Protein AF-A0A2T0XEF0-F1 (afdb_monomer_lite)

Foldseek 3Di:
DDQDDAQDQQDPPDDPVRNVVRPVSRVVCVVSNVVVVVVVVVVVVVVVVVVVVVVVVVVVVVVVVVVVVVVVVVVVVVVVVVVVVVVVVVVVVVVVVVVVVVVVVVVVVVVVVVVVVVVVVVVVVVVVVVVVVVVVVVVVVVVVVVVVVVQVVQEPEALCVFWAKDAPQHWYDDPNWIWGFQGTDGISNVADPPVHPRIDTPVLVVPDDPVCPSDPVDCPPPDDDFDADPVGDRDDDPDDDFDEAEDCAAADEEDEDALCVHQHYEHPDAHDEAYEYEYANDPVGGNLRVDDAFDKGKHKYKGAHAVVGYYNDFYHGRNHTDDAAEDVDDDPGGDHDWIKMKMWIWGHHDRVDIYIHIYIDTDD

Structure (mmCIF, N/CA/C/O backbone):
data_AF-A0A2T0XEF0-F1
#
_entry.id   AF-A0A2T0XEF0-F1
#
loop_
_atom_site.group_PDB
_atom_site.id
_atom_site.type_symbol
_atom_site.label_atom_id
_atom_site.label_alt_id
_atom_site.label_comp_id
_atom_site.label_asym_id
_atom_site.label_entity_id
_atom_site.label_seq_id
_atom_site.pdbx_PDB_ins_code
_atom_site.Cartn_x
_atom_site.Cartn_y
_atom_site.Cartn_z
_atom_site.occupancy
_atom_site.B_iso_or_equiv
_atom_site.auth_seq_id
_atom_site.auth_comp_id
_atom_site.auth_asym_id
_atom_site.auth_atom_id
_atom_site.pdbx_PDB_model_num
ATOM 1 N N . MET A 1 1 ? -52.164 -2.408 110.798 1.00 71.69 1 MET A N 1
ATOM 2 C CA . MET A 1 1 ? -52.643 -1.739 112.027 1.00 71.69 1 MET A CA 1
ATOM 3 C C . MET A 1 1 ? -53.748 -2.586 112.625 1.00 71.69 1 MET A C 1
ATOM 5 O O . MET A 1 1 ? -54.517 -3.152 111.859 1.00 71.69 1 MET A O 1
ATOM 9 N N . ALA A 1 2 ? -53.794 -2.721 113.947 1.00 79.31 2 ALA A N 1
ATOM 10 C CA . ALA A 1 2 ? -54.908 -3.358 114.643 1.00 79.31 2 ALA A CA 1
ATOM 11 C C . ALA A 1 2 ? -55.714 -2.253 115.326 1.00 79.31 2 ALA A C 1
ATOM 13 O O . ALA A 1 2 ? -55.110 -1.393 115.959 1.00 79.31 2 ALA A O 1
ATOM 14 N N . ILE A 1 3 ? -57.037 -2.261 115.161 1.00 87.19 3 ILE A N 1
ATOM 15 C CA . ILE A 1 3 ? -57.918 -1.339 115.880 1.00 87.19 3 ILE A CA 1
ATOM 16 C C . ILE A 1 3 ? -58.044 -1.844 117.318 1.00 87.19 3 ILE A C 1
ATOM 18 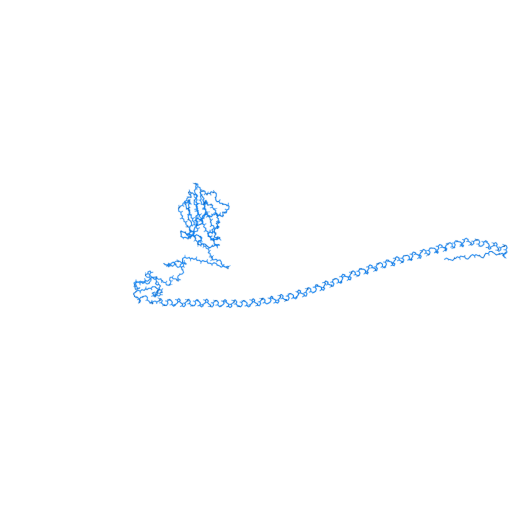O O . ILE A 1 3 ? -58.383 -3.010 117.552 1.00 87.19 3 ILE A O 1
ATOM 22 N N . THR A 1 4 ? -57.767 -0.974 118.277 1.00 90.12 4 THR A N 1
ATOM 23 C CA . THR A 1 4 ? -57.933 -1.222 119.701 1.00 90.12 4 THR A CA 1
ATOM 24 C C . THR A 1 4 ? -59.418 -1.414 119.994 1.00 90.12 4 THR A C 1
ATOM 26 O O . THR A 1 4 ? -60.264 -0.578 119.673 1.00 90.12 4 THR A O 1
ATOM 29 N N . LYS A 1 5 ? -59.769 -2.555 120.595 1.00 87.06 5 LYS A N 1
ATOM 30 C CA . LYS A 1 5 ? -61.165 -2.869 120.914 1.00 87.06 5 LYS A CA 1
ATOM 31 C C . LYS A 1 5 ? -61.698 -1.864 121.938 1.00 87.06 5 LYS A C 1
ATOM 33 O O . LYS A 1 5 ? -61.096 -1.690 122.995 1.00 87.06 5 LYS A O 1
ATOM 38 N N . LEU A 1 6 ? -62.855 -1.271 121.649 1.00 87.75 6 LEU A N 1
ATOM 39 C CA . LEU A 1 6 ? -63.550 -0.409 122.603 1.00 87.75 6 LEU A CA 1
ATOM 40 C C . LEU A 1 6 ? -63.833 -1.168 123.917 1.00 87.75 6 LEU A C 1
ATOM 42 O O . LEU A 1 6 ? -64.191 -2.354 123.879 1.00 87.75 6 LEU A O 1
ATOM 46 N N . PRO A 1 7 ? -63.690 -0.510 125.082 1.00 87.69 7 PRO A N 1
ATOM 47 C CA . PRO A 1 7 ? -64.052 -1.102 126.361 1.00 87.69 7 PRO A CA 1
ATOM 48 C C . PRO A 1 7 ? -65.566 -1.386 126.417 1.00 87.69 7 PRO A C 1
ATOM 50 O O . PRO A 1 7 ? -66.332 -0.827 125.628 1.00 87.69 7 PRO A O 1
ATOM 53 N N . PRO A 1 8 ? -66.024 -2.273 127.320 1.00 84.94 8 PRO A N 1
ATOM 54 C CA . PRO A 1 8 ? -67.429 -2.653 127.401 1.00 84.94 8 PRO A CA 1
ATOM 55 C C . PRO A 1 8 ? -68.318 -1.430 127.616 1.00 84.94 8 PRO A C 1
ATOM 57 O O . PRO A 1 8 ? -68.078 -0.641 128.531 1.00 84.94 8 PRO A O 1
ATOM 60 N N . ALA A 1 9 ? -69.354 -1.296 126.791 1.00 85.69 9 ALA A N 1
ATOM 61 C CA . ALA A 1 9 ? -70.332 -0.236 126.964 1.00 85.69 9 ALA A CA 1
ATOM 62 C C . ALA A 1 9 ? -71.037 -0.368 128.333 1.00 85.69 9 ALA A C 1
ATOM 64 O O . ALA A 1 9 ? -71.241 -1.491 128.813 1.00 85.69 9 ALA A O 1
ATOM 65 N N . PRO A 1 10 ? -71.413 0.753 128.970 1.00 84.38 10 PRO A N 1
ATOM 66 C CA . PRO A 1 10 ? -72.255 0.737 130.160 1.00 84.38 10 PRO A CA 1
ATOM 67 C C . PRO A 1 10 ? -73.603 0.071 129.849 1.00 84.38 10 PRO A C 1
ATOM 69 O O . PRO A 1 10 ? -74.185 0.268 128.782 1.00 84.38 10 PRO A O 1
ATOM 72 N N . THR A 1 11 ? -74.099 -0.731 130.783 1.00 84.62 11 THR A N 1
ATOM 73 C CA . THR A 1 11 ? -75.338 -1.501 130.651 1.00 84.62 11 THR A CA 1
ATOM 74 C C . THR A 1 11 ? -76.386 -1.023 131.658 1.00 84.62 11 THR A C 1
ATOM 76 O O . THR A 1 11 ? -76.025 -0.506 132.715 1.00 84.62 11 THR A O 1
ATOM 79 N N . PRO A 1 12 ? -77.690 -1.215 131.387 1.00 80.81 12 PRO A N 1
ATOM 80 C CA . PRO A 1 12 ? -78.757 -0.760 132.286 1.00 80.81 12 PRO A CA 1
ATOM 81 C C . PRO A 1 12 ? -78.746 -1.411 133.679 1.00 80.81 12 PRO A C 1
ATOM 83 O O . PRO A 1 12 ? -79.427 -0.932 134.579 1.00 80.81 12 PRO A O 1
ATOM 86 N N . THR A 1 13 ? -78.017 -2.518 133.843 1.00 83.31 13 THR A N 1
ATOM 87 C CA . THR A 1 13 ? -77.880 -3.276 135.095 1.00 83.31 13 THR A CA 1
ATOM 88 C C . THR A 1 13 ? -76.647 -2.893 135.913 1.00 83.31 13 THR A C 1
ATOM 90 O O . THR A 1 13 ? -76.463 -3.436 136.999 1.00 83.31 13 THR A O 1
ATOM 93 N N . ASP A 1 14 ? -75.791 -2.004 135.403 1.00 84.00 14 ASP A N 1
ATOM 94 C CA . ASP A 1 14 ? -74.610 -1.533 136.126 1.00 84.00 14 ASP A CA 1
ATOM 95 C C . ASP A 1 14 ? -75.019 -0.623 137.291 1.00 84.00 14 ASP A C 1
ATOM 97 O O . ASP A 1 14 ? -75.920 0.212 137.168 1.00 84.00 14 ASP A O 1
ATOM 101 N N . THR A 1 15 ? -74.337 -0.741 138.429 1.00 85.19 15 THR A N 1
ATOM 102 C CA . THR A 1 15 ? -74.497 0.235 139.513 1.00 85.19 15 THR A CA 1
ATOM 103 C C . THR A 1 15 ? -74.088 1.628 139.027 1.00 85.19 15 THR A C 1
ATOM 105 O O . THR A 1 15 ? -73.281 1.765 138.109 1.00 85.19 15 THR A O 1
ATOM 108 N N . THR A 1 16 ? -74.583 2.698 139.654 1.00 80.81 16 THR A N 1
ATOM 109 C CA . THR A 1 16 ? -74.259 4.082 139.248 1.00 80.81 16 THR A CA 1
ATOM 110 C C . THR A 1 16 ? -72.747 4.334 139.131 1.00 80.81 16 THR A C 1
ATOM 112 O O . THR A 1 16 ? -72.301 5.061 138.244 1.00 80.81 16 THR A O 1
ATOM 115 N N . ALA A 1 17 ? -71.941 3.707 139.995 1.00 83.94 17 ALA A N 1
ATOM 116 C CA . ALA A 1 17 ? -70.484 3.794 139.942 1.00 83.94 17 ALA A CA 1
ATOM 117 C C . ALA A 1 17 ? -69.890 3.056 138.725 1.00 83.94 17 ALA A C 1
ATOM 119 O O . ALA A 1 17 ? -69.032 3.607 138.036 1.00 83.94 17 ALA A O 1
ATOM 120 N N . GLU A 1 18 ? -70.365 1.846 138.426 1.00 83.75 18 GLU A N 1
ATOM 121 C CA . GLU A 1 18 ? -69.925 1.040 137.277 1.00 83.75 18 GLU A CA 1
ATOM 122 C C . GLU A 1 18 ? -70.366 1.646 135.943 1.00 83.75 18 GLU A C 1
ATOM 124 O O . GLU A 1 18 ? -69.583 1.677 134.994 1.00 83.75 18 GLU A O 1
ATOM 129 N N . PHE A 1 19 ? -71.587 2.183 135.882 1.00 86.62 19 PHE A N 1
ATOM 130 C CA . PHE A 1 19 ? -72.107 2.888 134.717 1.00 86.62 19 PHE A CA 1
ATOM 131 C C . PHE A 1 19 ? -71.237 4.103 134.392 1.00 86.62 19 PHE A C 1
ATOM 133 O O . PHE A 1 19 ? -70.808 4.265 133.250 1.00 86.62 19 PHE A O 1
ATOM 140 N N . ASN A 1 20 ? -70.924 4.932 135.394 1.00 85.25 20 ASN A N 1
ATOM 141 C CA . ASN A 1 20 ? -70.059 6.095 135.211 1.00 85.25 20 ASN A CA 1
ATOM 142 C C . ASN A 1 20 ? -68.644 5.671 134.797 1.00 85.25 20 ASN A C 1
ATOM 144 O O . ASN A 1 20 ? -68.108 6.215 133.836 1.00 85.25 20 ASN A O 1
ATOM 148 N N . ALA A 1 21 ? -68.064 4.658 135.448 1.00 85.38 21 ALA A N 1
ATOM 149 C CA . ALA A 1 21 ? -66.735 4.152 135.108 1.00 85.38 21 ALA A CA 1
ATOM 150 C C . ALA A 1 21 ? -66.654 3.624 133.663 1.00 85.38 21 ALA A C 1
ATOM 152 O O . ALA A 1 21 ? -65.736 3.988 132.929 1.00 85.38 21 ALA A O 1
ATOM 153 N N . LYS A 1 22 ? -67.633 2.823 133.221 1.00 87.31 22 LYS A N 1
ATOM 154 C CA . LYS A 1 22 ? -67.712 2.313 131.842 1.00 87.31 22 LYS A CA 1
ATOM 155 C C . LYS A 1 22 ? -68.014 3.415 130.830 1.00 87.31 22 LYS A C 1
ATOM 157 O O . LYS A 1 22 ? -67.423 3.411 129.757 1.00 87.31 22 LYS A O 1
ATOM 162 N N . SER A 1 23 ? -68.875 4.376 131.169 1.00 83.81 23 SER A N 1
ATOM 163 C CA . SER A 1 23 ? -69.184 5.526 130.306 1.00 83.81 23 SER A CA 1
ATOM 164 C C . SER A 1 23 ? -67.951 6.394 130.069 1.00 83.81 23 SER A C 1
ATOM 166 O O . SER A 1 23 ? -67.627 6.691 128.922 1.00 83.81 23 SER A O 1
ATOM 168 N N . PHE A 1 24 ? -67.219 6.751 131.130 1.00 87.38 24 PHE A N 1
ATOM 169 C CA . PHE A 1 24 ? -65.984 7.526 131.004 1.00 87.38 24 PHE A CA 1
ATOM 170 C C . PHE A 1 24 ? -64.899 6.746 130.258 1.00 87.38 24 PHE A C 1
ATOM 172 O O . PHE A 1 24 ? -64.245 7.320 129.395 1.00 87.38 24 PHE A O 1
ATOM 179 N N . ALA A 1 25 ? -64.745 5.442 130.518 1.00 86.25 25 ALA A N 1
ATOM 180 C CA . ALA A 1 25 ? -63.795 4.599 129.792 1.00 86.25 25 ALA A CA 1
ATOM 181 C C . ALA A 1 25 ? -64.145 4.467 128.298 1.00 86.25 25 ALA A C 1
ATOM 183 O O . ALA A 1 25 ? -63.257 4.534 127.452 1.00 86.25 25 ALA A O 1
ATOM 184 N N . PHE A 1 26 ? -65.428 4.311 127.961 1.00 88.62 26 PHE A N 1
ATOM 185 C CA . PHE A 1 26 ? -65.905 4.214 126.581 1.00 88.62 26 PHE A CA 1
ATOM 186 C C . PHE A 1 26 ? -65.719 5.523 125.816 1.00 88.62 26 PHE A C 1
ATOM 188 O O . PHE A 1 26 ? -65.160 5.512 124.724 1.00 88.62 26 PHE A O 1
ATOM 195 N N . VAL A 1 27 ? -66.120 6.655 126.404 1.00 87.25 27 VAL A N 1
ATOM 196 C CA . VAL A 1 27 ? -65.935 7.979 125.790 1.00 87.25 27 VAL A CA 1
ATOM 197 C C . VAL A 1 27 ? -64.447 8.309 125.641 1.00 87.25 27 VAL A C 1
ATOM 199 O O . VAL A 1 27 ? -64.044 8.790 124.587 1.00 87.25 27 VAL A O 1
ATOM 202 N N . ALA A 1 28 ? -63.617 7.987 126.639 1.00 86.56 28 ALA A N 1
ATOM 203 C CA . ALA A 1 28 ? -62.169 8.188 126.564 1.00 86.56 28 ALA A CA 1
ATOM 204 C C . ALA A 1 28 ? -61.494 7.323 125.481 1.00 86.56 28 ALA A C 1
ATOM 206 O O . ALA A 1 28 ? -60.512 7.753 124.885 1.00 86.56 28 ALA A O 1
ATOM 207 N N . ALA A 1 29 ? -62.016 6.124 125.204 1.00 89.12 29 ALA A N 1
ATOM 208 C CA . ALA A 1 29 ? -61.496 5.233 124.164 1.00 89.12 29 ALA A CA 1
ATOM 209 C C . ALA A 1 29 ? -62.027 5.546 122.751 1.00 89.12 29 ALA A C 1
ATOM 211 O O . ALA A 1 29 ? -61.433 5.104 121.766 1.00 89.12 29 ALA A O 1
ATOM 212 N N . LEU A 1 30 ? -63.134 6.291 122.636 1.00 89.62 30 LEU A N 1
ATOM 213 C CA . LEU A 1 30 ? -63.781 6.598 121.357 1.00 89.62 30 LEU A CA 1
ATOM 214 C C . LEU A 1 30 ? -62.900 7.470 120.452 1.00 89.62 30 LEU A C 1
ATOM 216 O O . LEU A 1 30 ? -62.833 7.216 119.253 1.00 89.62 30 LEU A O 1
ATOM 220 N N . ASP A 1 31 ? -62.206 8.456 121.026 1.00 88.69 31 ASP A N 1
ATOM 221 C CA . ASP A 1 31 ? -61.285 9.335 120.291 1.00 88.69 31 ASP A CA 1
ATOM 222 C C . ASP A 1 31 ? -60.158 8.528 119.620 1.00 88.69 31 ASP A C 1
ATOM 224 O O . ASP A 1 31 ? -59.957 8.605 118.407 1.00 88.69 31 ASP A O 1
ATOM 228 N N . GLY A 1 32 ? -59.515 7.637 120.386 1.00 89.12 32 GLY A N 1
ATOM 229 C CA . GLY A 1 32 ? -58.491 6.722 119.873 1.00 89.12 32 GLY A CA 1
ATOM 230 C C . GLY A 1 32 ? -59.019 5.770 118.796 1.00 89.12 32 GLY A C 1
ATOM 231 O O . GLY A 1 32 ? -58.377 5.602 117.761 1.00 89.12 32 GLY A O 1
ATOM 232 N N . PHE A 1 33 ? -60.217 5.205 118.986 1.00 91.62 33 PHE A N 1
ATOM 233 C CA . PHE A 1 33 ? -60.853 4.331 117.994 1.00 91.62 33 PHE A CA 1
ATOM 234 C C . PHE A 1 33 ? -61.105 5.045 116.658 1.00 91.62 33 PHE A C 1
ATOM 236 O O . PHE A 1 33 ? -60.819 4.484 115.602 1.00 91.62 33 PHE A O 1
ATOM 243 N N . VAL A 1 34 ? -61.622 6.279 116.680 1.00 91.50 34 VAL A N 1
ATOM 244 C CA . VAL A 1 34 ? -61.893 7.059 115.459 1.00 91.50 34 VAL A CA 1
ATOM 245 C C . VAL A 1 34 ? -60.593 7.393 114.723 1.00 91.50 34 VAL A C 1
ATOM 247 O O . VAL A 1 34 ? -60.531 7.258 113.501 1.00 91.50 34 VAL A O 1
ATOM 250 N N . ILE A 1 35 ? -59.535 7.769 115.447 1.00 92.06 35 ILE A N 1
ATOM 251 C CA . ILE A 1 35 ? -58.208 8.025 114.864 1.00 92.06 35 ILE A CA 1
ATOM 252 C C . ILE A 1 35 ? -57.660 6.764 114.185 1.00 92.06 35 ILE A C 1
ATOM 254 O O . ILE A 1 35 ? -57.218 6.821 113.036 1.00 92.06 35 ILE A O 1
ATOM 258 N N . GLU A 1 36 ? -57.708 5.621 114.869 1.00 93.81 36 GLU A N 1
ATOM 259 C CA . GLU A 1 36 ? -57.236 4.343 114.331 1.00 93.81 36 GLU A CA 1
ATOM 260 C C . GLU A 1 36 ? -58.060 3.878 113.119 1.00 93.81 36 GLU A C 1
ATOM 262 O O . GLU A 1 36 ? -57.484 3.375 112.152 1.00 93.81 36 GLU A O 1
ATOM 267 N N . ALA A 1 37 ? -59.384 4.071 113.135 1.00 90.56 37 ALA A N 1
ATOM 268 C CA . ALA A 1 37 ? -60.271 3.740 112.020 1.00 90.56 37 ALA A CA 1
ATOM 269 C C . ALA A 1 37 ? -59.977 4.598 110.777 1.00 90.56 37 ALA A C 1
ATOM 271 O O . ALA A 1 37 ? -59.799 4.048 109.690 1.00 90.56 37 ALA A O 1
ATOM 272 N N . ASN A 1 38 ? -59.827 5.916 110.943 1.00 92.19 38 ASN A N 1
ATOM 273 C CA . ASN A 1 38 ? -59.456 6.830 109.855 1.00 92.19 38 ASN A CA 1
ATOM 274 C C . ASN A 1 38 ? -58.062 6.510 109.293 1.00 92.19 38 ASN A C 1
ATOM 276 O O . ASN A 1 38 ? -57.834 6.569 108.086 1.00 92.19 38 ASN A O 1
ATOM 280 N N . ALA A 1 39 ? -57.114 6.137 110.159 1.00 92.88 39 ALA A N 1
ATOM 281 C CA . ALA A 1 39 ? -55.783 5.723 109.729 1.00 92.88 39 ALA A CA 1
ATOM 282 C C . ALA A 1 39 ? -55.811 4.402 108.940 1.00 92.88 39 ALA A C 1
ATOM 284 O O . ALA A 1 39 ? -55.061 4.249 107.974 1.00 92.88 39 ALA A O 1
ATOM 285 N N . LEU A 1 40 ? -56.683 3.457 109.313 1.00 92.56 40 LEU A N 1
ATOM 286 C CA . LEU A 1 40 ? -56.883 2.219 108.560 1.00 92.56 40 LEU A CA 1
ATOM 287 C C . LEU A 1 40 ? -57.517 2.481 107.187 1.00 92.56 40 LEU A C 1
ATOM 289 O O . LEU A 1 40 ? -57.075 1.885 106.207 1.00 92.56 40 LEU A O 1
ATOM 293 N N . GLU A 1 41 ? -58.506 3.373 107.103 1.00 94.38 41 GLU A N 1
ATOM 294 C CA . GLU A 1 41 ? -59.104 3.807 105.833 1.00 94.38 41 GLU A CA 1
ATOM 295 C C . GLU A 1 41 ? -58.054 4.440 104.914 1.00 94.38 41 GLU A C 1
ATOM 297 O O . GLU A 1 41 ? -57.890 4.003 103.774 1.00 94.38 41 GLU A O 1
ATOM 302 N N . ALA A 1 42 ? -57.264 5.385 105.432 1.00 93.56 42 ALA A N 1
ATOM 303 C CA . ALA A 1 42 ? -56.180 6.016 104.682 1.00 93.56 42 ALA A CA 1
ATOM 304 C C . ALA A 1 42 ? -55.135 4.994 104.196 1.00 93.56 42 ALA A C 1
ATOM 306 O O . ALA A 1 42 ? -54.644 5.084 103.068 1.00 93.56 42 ALA A O 1
ATOM 307 N N . LEU A 1 43 ? -54.808 3.989 105.020 1.00 94.25 43 LEU A N 1
ATOM 308 C CA . LEU A 1 43 ? -53.915 2.897 104.630 1.00 94.25 43 LEU A CA 1
ATOM 309 C C . LEU A 1 43 ? -54.528 2.030 103.522 1.00 94.25 43 LEU A C 1
ATOM 311 O O . LEU A 1 43 ? -53.824 1.680 102.577 1.00 94.25 43 LEU A O 1
ATOM 315 N N . ALA A 1 44 ? -55.815 1.690 103.619 1.00 92.75 44 ALA A N 1
ATOM 316 C CA . ALA A 1 44 ? -56.521 0.900 102.612 1.00 92.75 44 ALA A CA 1
ATOM 317 C C . ALA A 1 44 ? -56.611 1.643 101.271 1.00 92.75 44 ALA A C 1
ATOM 319 O O . ALA A 1 44 ? -56.337 1.055 100.224 1.00 92.75 44 ALA A O 1
ATOM 320 N N . GLU A 1 45 ? -56.917 2.942 101.294 1.00 95.25 45 GLU A N 1
ATOM 321 C CA . GLU A 1 45 ? -56.944 3.785 100.098 1.00 95.25 45 GLU A CA 1
ATOM 322 C C . GLU A 1 45 ? -55.547 3.913 99.470 1.00 95.25 45 GLU A C 1
ATOM 324 O O . GLU A 1 45 ? -55.392 3.780 98.254 1.00 95.25 45 GLU A O 1
ATOM 329 N N . SER A 1 46 ? -54.512 4.111 100.292 1.00 94.88 46 SER A N 1
ATOM 330 C CA . SER A 1 46 ? -53.116 4.145 99.844 1.00 94.88 46 SER A CA 1
ATOM 331 C C . SER A 1 46 ? -52.687 2.819 99.204 1.00 94.88 46 SER A C 1
ATOM 333 O O . SER A 1 46 ? -52.129 2.811 98.105 1.00 94.88 46 SER A O 1
ATOM 335 N N . ALA A 1 47 ? -53.015 1.684 99.830 1.00 94.56 47 ALA A N 1
ATOM 336 C CA . ALA A 1 47 ? -52.712 0.355 99.302 1.00 94.56 47 ALA A CA 1
ATOM 337 C C . ALA A 1 47 ? -53.438 0.081 97.974 1.00 94.56 47 ALA A C 1
ATOM 339 O O . ALA A 1 47 ? -52.838 -0.454 97.038 1.00 94.56 47 ALA A O 1
ATOM 340 N N . ALA A 1 48 ? -54.707 0.489 97.859 1.00 95.38 48 ALA A N 1
ATOM 341 C CA . ALA A 1 48 ? -55.480 0.372 96.625 1.00 95.38 48 ALA A CA 1
ATOM 342 C C . ALA A 1 48 ? -54.873 1.211 95.488 1.00 95.38 48 ALA A C 1
ATOM 344 O O . ALA A 1 48 ? -54.706 0.703 94.378 1.00 95.38 48 ALA A O 1
ATOM 345 N N . LYS A 1 49 ? -54.474 2.462 95.767 1.00 95.94 49 LYS A N 1
ATOM 346 C CA . LYS A 1 49 ? -53.781 3.331 94.799 1.00 95.94 49 LYS A CA 1
ATOM 347 C C . LYS A 1 49 ? -52.442 2.740 94.363 1.00 95.94 49 LYS A C 1
ATOM 349 O O . LYS A 1 49 ? -52.187 2.681 93.166 1.00 95.94 49 LYS A O 1
ATOM 354 N N . SER A 1 50 ? -51.624 2.259 95.303 1.00 96.06 50 SER A N 1
ATOM 355 C CA . SER A 1 50 ? -50.346 1.602 94.988 1.00 96.06 50 SER A CA 1
ATOM 356 C C . SER A 1 50 ? -50.554 0.400 94.072 1.00 96.06 50 SER A C 1
ATOM 358 O O . SER A 1 50 ? -49.915 0.303 93.033 1.00 96.06 50 SER A O 1
ATOM 360 N N . THR A 1 51 ? -51.512 -0.470 94.404 1.00 96.56 51 THR A N 1
ATOM 361 C CA . THR A 1 51 ? -51.813 -1.668 93.606 1.00 96.56 51 THR A CA 1
ATOM 362 C C . THR A 1 51 ? -52.269 -1.305 92.188 1.00 96.56 51 THR A C 1
ATOM 364 O O . THR A 1 51 ? -51.879 -1.965 91.225 1.00 96.56 51 THR A O 1
ATOM 367 N N . ALA A 1 52 ? -53.072 -0.246 92.035 1.00 95.75 52 ALA A N 1
ATOM 368 C CA . ALA A 1 52 ? -53.496 0.243 90.724 1.00 95.75 52 ALA A CA 1
ATOM 369 C C . ALA A 1 52 ? -52.316 0.785 89.897 1.00 95.75 52 ALA A C 1
ATOM 371 O O . ALA A 1 52 ? -52.202 0.459 88.717 1.00 95.75 52 ALA A O 1
ATOM 372 N N . VAL A 1 53 ? -51.413 1.549 90.522 1.00 96.94 53 VAL A N 1
ATOM 373 C CA . VAL A 1 53 ? -50.191 2.067 89.881 1.00 96.94 53 VAL A CA 1
ATOM 374 C C . VAL A 1 53 ? -49.259 0.930 89.456 1.00 96.94 53 VAL A C 1
ATOM 376 O O . VAL A 1 53 ? -48.736 0.948 88.339 1.00 96.94 53 VAL A O 1
ATOM 379 N N . ASP A 1 54 ? -49.080 -0.088 90.299 1.00 96.81 54 ASP A N 1
ATOM 380 C CA . ASP A 1 54 ? -48.258 -1.260 89.983 1.00 96.81 54 ASP A CA 1
ATOM 381 C C . ASP A 1 54 ? -48.843 -2.048 88.797 1.00 96.81 54 ASP A C 1
ATOM 383 O O . ASP A 1 54 ? -48.111 -2.468 87.892 1.00 96.81 54 ASP A O 1
ATOM 387 N N . ALA A 1 55 ? -50.172 -2.201 88.754 1.00 96.12 55 ALA A N 1
ATOM 388 C CA . ALA A 1 55 ? -50.876 -2.849 87.650 1.00 96.12 55 ALA A CA 1
ATOM 389 C C . ALA A 1 55 ? -50.739 -2.062 86.335 1.00 96.12 55 ALA A C 1
ATOM 391 O O . ALA A 1 55 ? -50.440 -2.654 85.295 1.00 96.12 55 ALA A O 1
ATOM 392 N N . GLU A 1 56 ? -50.903 -0.738 86.374 1.00 97.44 56 GLU A N 1
ATOM 393 C CA . GLU A 1 56 ? -50.730 0.134 85.208 1.00 97.44 56 GLU A CA 1
ATOM 394 C C . GLU A 1 56 ? -49.286 0.099 84.691 1.00 97.44 56 GLU A C 1
ATOM 396 O O . GLU A 1 56 ? -49.055 -0.112 83.499 1.00 97.44 56 GLU A O 1
ATOM 401 N N . THR A 1 57 ? -48.303 0.193 85.588 1.00 97.19 57 THR A N 1
ATOM 402 C CA . THR A 1 57 ? -46.875 0.105 85.246 1.00 97.19 57 THR A CA 1
ATOM 403 C C . THR A 1 57 ? -46.544 -1.236 84.587 1.00 97.19 57 THR A C 1
ATOM 405 O O . THR A 1 57 ? -45.862 -1.283 83.559 1.00 97.19 57 THR A O 1
ATOM 408 N N . THR A 1 58 ? -47.080 -2.335 85.126 1.00 97.50 58 THR A N 1
ATOM 409 C CA . THR A 1 58 ? -46.916 -3.683 84.561 1.00 97.50 58 THR A CA 1
ATOM 410 C C . THR A 1 58 ? -47.552 -3.797 83.172 1.00 97.50 58 THR A C 1
ATOM 412 O O . THR A 1 58 ? -46.954 -4.383 82.262 1.00 97.50 58 THR A O 1
ATOM 415 N N . ALA A 1 59 ? -48.732 -3.205 82.964 1.00 97.06 59 ALA A N 1
ATOM 416 C CA . ALA A 1 59 ? -49.407 -3.191 81.667 1.00 97.06 59 ALA A CA 1
ATOM 417 C C . ALA A 1 59 ? -48.621 -2.384 80.618 1.00 97.06 59 ALA A C 1
ATOM 419 O O . ALA A 1 59 ? -48.446 -2.847 79.488 1.00 97.06 59 ALA A O 1
ATOM 420 N N . VAL A 1 60 ? -48.084 -1.218 80.994 1.00 97.44 60 VAL A N 1
ATOM 421 C CA . VAL A 1 60 ? -47.228 -0.394 80.124 1.00 97.44 60 VAL A CA 1
ATOM 422 C C . VAL A 1 60 ? -45.958 -1.150 79.731 1.00 97.44 60 VAL A C 1
ATOM 424 O O . VAL A 1 60 ? -45.634 -1.216 78.543 1.00 97.44 60 VAL A O 1
ATOM 427 N N . ALA A 1 61 ? -45.271 -1.779 80.689 1.00 97.38 61 ALA A N 1
ATOM 428 C CA . ALA A 1 61 ? -44.078 -2.584 80.421 1.00 97.38 61 ALA A CA 1
ATOM 429 C C . ALA A 1 61 ? -44.375 -3.767 79.482 1.00 97.38 61 ALA A C 1
ATOM 431 O O . ALA A 1 61 ? -43.626 -4.019 78.536 1.00 97.38 61 ALA A O 1
ATOM 432 N N . SER A 1 62 ? -45.502 -4.453 79.692 1.00 97.25 62 SER A N 1
ATOM 433 C CA . SER A 1 62 ? -45.942 -5.563 78.836 1.00 97.25 62 SER A CA 1
ATOM 434 C C . SER A 1 62 ? -46.229 -5.097 77.406 1.00 97.25 62 SER A C 1
ATOM 436 O O . SER A 1 62 ? -45.766 -5.711 76.446 1.00 97.25 62 SER A O 1
ATOM 438 N N . ASN A 1 63 ? -46.925 -3.968 77.243 1.00 97.31 63 ASN A N 1
ATOM 439 C CA . ASN A 1 63 ? -47.196 -3.383 75.929 1.00 97.31 63 ASN A CA 1
ATOM 440 C C . ASN A 1 63 ? -45.907 -2.958 75.211 1.00 97.31 63 ASN A C 1
ATOM 442 O O . ASN A 1 63 ? -45.763 -3.207 74.011 1.00 97.31 63 ASN A O 1
ATOM 446 N N . ALA A 1 64 ? -44.950 -2.367 75.933 1.00 97.69 64 ALA A N 1
ATOM 447 C CA . ALA A 1 64 ? -43.644 -2.011 75.383 1.00 97.69 64 ALA A CA 1
ATOM 448 C C . ALA A 1 64 ? -42.878 -3.252 74.889 1.00 97.69 64 ALA A C 1
ATOM 450 O O . ALA A 1 64 ? -42.330 -3.239 73.784 1.00 97.69 64 ALA A O 1
ATOM 451 N N . ALA A 1 65 ? -42.903 -4.350 75.653 1.00 97.62 65 ALA A N 1
ATOM 452 C CA . ALA A 1 65 ? -42.292 -5.617 75.254 1.00 97.62 65 ALA A CA 1
ATOM 453 C C . ALA A 1 65 ? -42.946 -6.211 73.990 1.00 97.62 65 ALA A C 1
ATOM 455 O O . ALA A 1 65 ? -42.245 -6.658 73.080 1.00 97.62 65 ALA A O 1
ATOM 456 N N . VAL A 1 66 ? -44.278 -6.162 73.887 1.00 97.94 66 VAL A N 1
ATOM 457 C CA . VAL A 1 66 ? -45.024 -6.628 72.702 1.00 97.94 66 VAL A CA 1
ATOM 458 C C . VAL A 1 66 ? -44.673 -5.800 71.461 1.00 97.94 66 VAL A C 1
ATOM 460 O O . VAL A 1 66 ? -44.457 -6.360 70.384 1.00 97.94 66 VAL A O 1
ATOM 463 N N . LEU A 1 67 ? -44.576 -4.474 71.594 1.00 97.75 67 LEU A N 1
ATOM 464 C CA . LEU A 1 67 ? -44.179 -3.583 70.500 1.00 97.75 67 LEU A CA 1
ATOM 465 C C . LEU A 1 67 ? -42.751 -3.870 70.021 1.00 97.75 67 LEU A C 1
ATOM 467 O O . LEU A 1 67 ? -42.527 -3.979 68.813 1.00 97.75 67 LEU A O 1
ATOM 471 N N . ALA A 1 68 ? -41.807 -4.062 70.946 1.00 97.81 68 ALA A N 1
ATOM 472 C CA . ALA A 1 68 ? -40.431 -4.429 70.621 1.00 97.81 68 ALA A CA 1
ATOM 473 C C . ALA A 1 68 ? -40.360 -5.779 69.886 1.00 97.81 68 ALA A C 1
ATOM 475 O O . ALA A 1 68 ? -39.699 -5.887 68.851 1.00 97.81 68 ALA A O 1
ATOM 476 N N . ALA A 1 69 ? -41.108 -6.784 70.355 1.00 97.69 69 ALA A N 1
ATOM 477 C CA . ALA A 1 69 ? -41.197 -8.084 69.693 1.00 97.69 69 ALA A CA 1
ATOM 478 C C . ALA A 1 69 ? -41.771 -7.967 68.269 1.00 97.69 69 ALA A C 1
ATOM 480 O O . ALA A 1 69 ? -41.233 -8.553 67.329 1.00 97.69 69 ALA A O 1
ATOM 481 N N . LYS A 1 70 ? -42.820 -7.158 68.073 1.00 98.06 70 LYS A N 1
ATOM 482 C CA . LYS A 1 70 ? -43.417 -6.912 66.750 1.00 98.06 70 LYS A CA 1
ATOM 483 C C . LYS A 1 70 ? -42.440 -6.226 65.789 1.00 98.06 70 LYS A C 1
ATOM 485 O O . LYS A 1 70 ? -42.394 -6.585 64.608 1.00 98.06 70 LYS A O 1
ATOM 490 N N . SER A 1 71 ? -41.653 -5.270 66.285 1.00 97.88 71 SER A N 1
ATOM 491 C CA . SER A 1 71 ? -40.593 -4.625 65.502 1.00 97.88 71 SER A CA 1
ATOM 492 C C . SER A 1 71 ? -39.543 -5.646 65.063 1.00 97.88 71 SER A C 1
ATOM 494 O O . SER A 1 71 ? -39.287 -5.778 63.869 1.00 97.88 71 SER A O 1
ATOM 496 N N . ALA A 1 72 ? -39.031 -6.454 65.995 1.00 97.69 72 ALA A N 1
ATOM 497 C CA . ALA A 1 72 ? -38.017 -7.468 65.707 1.00 97.69 72 ALA A CA 1
ATOM 498 C C . ALA A 1 72 ? -38.483 -8.507 64.669 1.00 97.69 72 ALA A C 1
ATOM 500 O O . ALA A 1 72 ? -37.719 -8.890 63.783 1.00 97.69 72 ALA A O 1
ATOM 501 N N . VAL A 1 73 ? -39.752 -8.931 64.723 1.00 98.12 73 VAL A N 1
ATOM 502 C CA . VAL A 1 73 ? -40.345 -9.828 63.712 1.00 98.12 73 VAL A CA 1
ATOM 503 C C . VAL A 1 73 ? -40.388 -9.165 62.330 1.00 98.12 73 VAL A C 1
ATOM 505 O O . VAL A 1 73 ? -40.113 -9.816 61.321 1.00 98.12 73 VAL A O 1
ATOM 508 N N . THR A 1 74 ? -40.697 -7.870 62.268 1.00 97.88 74 THR A N 1
ATOM 509 C CA . THR A 1 74 ? -40.736 -7.107 61.009 1.00 97.88 74 THR A CA 1
ATOM 510 C C . THR A 1 74 ? -39.339 -6.957 60.401 1.00 97.88 74 THR A C 1
ATOM 512 O O . THR A 1 74 ? -39.156 -7.154 59.193 1.00 97.88 74 THR A O 1
ATOM 515 N N . ASP A 1 75 ? -38.336 -6.686 61.235 1.00 98.00 75 ASP A N 1
ATOM 516 C CA . ASP A 1 75 ? -36.935 -6.606 60.819 1.00 98.00 75 ASP A CA 1
ATOM 517 C C . ASP A 1 75 ? -36.437 -7.964 60.308 1.00 98.00 75 ASP A C 1
ATOM 519 O O . ASP A 1 75 ? -35.876 -8.049 59.210 1.00 98.00 75 ASP A O 1
ATOM 523 N N . ALA A 1 76 ? -36.733 -9.049 61.030 1.00 97.31 76 ALA A N 1
ATOM 524 C CA . ALA A 1 76 ? -36.397 -10.411 60.619 1.00 97.31 76 ALA A CA 1
ATOM 525 C C . ALA A 1 76 ? -37.044 -10.791 59.275 1.00 97.31 76 ALA A C 1
ATOM 527 O O . ALA A 1 76 ? -36.376 -11.342 58.394 1.00 97.31 76 ALA A O 1
ATOM 528 N N . ALA A 1 77 ? -38.318 -10.441 59.066 1.00 97.81 77 ALA A N 1
ATOM 529 C CA . ALA A 1 77 ? -39.006 -10.662 57.794 1.00 97.81 77 ALA A CA 1
ATOM 530 C C . ALA A 1 77 ? -38.357 -9.874 56.642 1.00 97.81 77 ALA A C 1
ATOM 532 O O . ALA A 1 77 ? -38.238 -10.378 55.522 1.00 97.81 77 ALA A O 1
ATOM 533 N N . THR A 1 78 ? -37.896 -8.651 56.908 1.00 97.94 78 THR A N 1
ATOM 534 C CA . THR A 1 78 ? -37.196 -7.819 55.920 1.00 97.94 78 THR A CA 1
ATOM 535 C C . THR A 1 78 ? -35.839 -8.413 55.545 1.00 97.94 78 THR A C 1
ATOM 537 O O . THR A 1 78 ? -35.514 -8.507 54.359 1.00 97.94 78 THR A O 1
ATOM 540 N N . VAL A 1 79 ? -35.062 -8.867 56.531 1.00 97.94 79 VAL A N 1
ATOM 541 C CA . VAL A 1 79 ? -33.778 -9.551 56.307 1.00 97.94 79 VAL A CA 1
ATOM 542 C C . VAL A 1 79 ? -33.979 -10.838 55.508 1.00 97.94 79 VAL A C 1
ATOM 544 O O . VAL A 1 79 ? -33.248 -11.068 54.548 1.00 97.94 79 VAL A O 1
ATOM 547 N N . SER A 1 80 ? -35.005 -11.630 55.829 1.00 97.94 80 SER A N 1
ATOM 548 C CA . SER A 1 80 ? -35.342 -12.861 55.100 1.00 97.94 80 SER A CA 1
ATOM 549 C C . SER A 1 80 ? -35.685 -12.604 53.624 1.00 97.94 80 SER A C 1
ATOM 551 O O . SER A 1 80 ? -35.229 -13.327 52.739 1.00 97.94 80 SER A O 1
ATOM 553 N N . LYS A 1 81 ? -36.418 -11.527 53.315 1.00 98.06 81 LYS A N 1
ATOM 554 C CA . LYS A 1 81 ? -36.674 -11.133 51.918 1.00 98.06 81 LYS A CA 1
ATOM 555 C C . LYS A 1 81 ? -35.389 -10.726 51.197 1.00 98.06 81 LYS A C 1
ATOM 557 O O . LYS A 1 81 ? -35.166 -11.147 50.064 1.00 98.06 81 LYS A O 1
ATOM 562 N N . LYS A 1 82 ? -34.529 -9.933 51.846 1.00 97.81 82 LYS A N 1
ATOM 563 C CA . LYS A 1 82 ? -33.238 -9.522 51.268 1.00 97.81 82 LYS A CA 1
ATOM 564 C C . LYS A 1 82 ? -32.324 -10.719 51.011 1.00 97.81 82 LYS A C 1
ATOM 566 O O . LYS A 1 82 ? -31.698 -10.773 49.956 1.00 97.81 82 LYS A O 1
ATOM 571 N N . SER A 1 83 ? -32.273 -11.688 51.925 1.00 97.94 83 SER A N 1
ATOM 572 C CA . SER A 1 83 ? -31.467 -12.896 51.734 1.00 97.94 83 SER A CA 1
ATOM 573 C C . SER A 1 83 ? -31.995 -13.756 50.584 1.00 97.94 83 SER A C 1
ATOM 575 O O . SER A 1 83 ? -31.202 -14.196 49.758 1.00 97.94 83 SER A O 1
ATOM 577 N N . ALA A 1 84 ? -33.315 -13.917 50.442 1.00 97.81 84 ALA A N 1
ATOM 578 C CA . ALA A 1 84 ? -33.911 -14.631 49.310 1.00 97.81 84 ALA A CA 1
ATOM 579 C C . ALA A 1 84 ? -33.588 -13.976 47.950 1.00 97.81 84 ALA A C 1
ATOM 581 O O . ALA A 1 84 ? -33.263 -14.666 46.978 1.00 97.81 84 ALA A O 1
ATOM 582 N N . LEU A 1 85 ? -33.621 -12.640 47.883 1.00 98.00 85 LEU A N 1
ATOM 583 C CA . LEU A 1 85 ? -33.220 -11.889 46.689 1.00 98.00 85 LEU A CA 1
ATOM 584 C C . LEU A 1 85 ? -31.730 -12.077 46.373 1.00 98.00 85 LEU A C 1
ATOM 586 O O . LEU A 1 85 ? -31.380 -12.331 45.223 1.00 98.00 85 LEU A O 1
ATOM 590 N N . ALA A 1 86 ? -30.862 -12.015 47.387 1.00 98.00 86 ALA A N 1
ATOM 591 C CA . ALA A 1 86 ? -29.425 -12.233 47.220 1.00 98.00 86 ALA A CA 1
ATOM 592 C C . ALA A 1 86 ? -29.108 -13.652 46.716 1.00 98.00 86 ALA A C 1
ATOM 594 O O . ALA A 1 86 ? -28.289 -13.816 45.814 1.00 98.00 86 ALA A O 1
ATOM 595 N N . VAL A 1 87 ? -29.800 -14.672 47.236 1.00 98.44 87 VAL A N 1
ATOM 596 C CA . VAL A 1 87 ? -29.676 -16.062 46.764 1.00 98.44 87 VAL A CA 1
ATOM 597 C C . VAL A 1 87 ? -30.096 -16.185 45.298 1.00 98.44 87 VAL A C 1
ATOM 599 O O . VAL A 1 87 ? -29.419 -16.850 44.516 1.00 98.44 87 VAL A O 1
ATOM 602 N N . THR A 1 88 ? -31.181 -15.517 44.904 1.00 98.31 88 THR A N 1
ATOM 603 C CA . THR A 1 88 ? -31.649 -15.519 43.510 1.00 98.31 88 THR A CA 1
ATOM 604 C C . THR A 1 88 ? -30.620 -14.871 42.585 1.00 98.31 88 THR A C 1
ATOM 606 O O . THR A 1 88 ? -30.254 -15.465 41.575 1.00 98.31 88 THR A O 1
ATOM 609 N N . ALA A 1 89 ? -30.087 -13.704 42.960 1.00 98.25 89 ALA A N 1
ATOM 610 C CA . ALA A 1 89 ? -29.054 -13.013 42.192 1.00 98.25 89 ALA A CA 1
ATOM 611 C C . ALA A 1 89 ? -27.775 -13.855 42.044 1.00 98.25 89 ALA A C 1
ATOM 613 O O . ALA A 1 89 ? -27.227 -13.953 40.948 1.00 98.25 89 ALA A O 1
ATOM 614 N N . ALA A 1 90 ? -27.337 -14.520 43.118 1.00 98.06 90 ALA A N 1
ATOM 615 C CA . ALA A 1 90 ? -26.184 -15.418 43.079 1.00 98.06 90 ALA A CA 1
ATOM 616 C C . ALA A 1 90 ? -26.411 -16.609 42.132 1.00 98.06 90 ALA A C 1
ATOM 618 O O . ALA A 1 90 ? -25.504 -16.998 41.397 1.00 98.06 90 ALA A O 1
ATOM 619 N N . LYS A 1 91 ? -27.628 -17.165 42.108 1.00 98.38 91 LYS A N 1
ATOM 620 C CA . LYS A 1 91 ? -27.985 -18.266 41.205 1.00 98.38 91 LYS A CA 1
ATOM 621 C C . LYS A 1 91 ? -27.984 -17.831 39.738 1.00 98.38 91 LYS A C 1
ATOM 623 O O . LYS A 1 91 ? -27.487 -18.578 38.900 1.00 98.38 91 LYS A O 1
ATOM 628 N N . THR A 1 92 ? -28.491 -16.636 39.437 1.00 98.38 92 THR A N 1
ATOM 629 C CA . THR A 1 92 ? -28.437 -16.063 38.083 1.00 98.38 92 THR A CA 1
ATOM 630 C C . THR A 1 92 ? -26.994 -15.836 37.640 1.00 98.38 92 THR A C 1
ATOM 632 O O . THR A 1 92 ? -26.601 -16.339 36.595 1.00 98.38 92 THR A O 1
ATOM 635 N N . ALA A 1 93 ? -26.167 -15.202 38.477 1.00 98.06 93 ALA A N 1
ATOM 636 C CA . ALA A 1 93 ? -24.758 -14.964 38.161 1.00 98.06 93 ALA A CA 1
ATOM 637 C C . ALA A 1 93 ? -23.976 -16.267 37.901 1.00 98.06 93 ALA A C 1
ATOM 639 O O . ALA A 1 93 ? -23.125 -16.319 37.015 1.00 98.06 93 ALA A O 1
ATOM 640 N N . ALA A 1 94 ? -24.282 -17.340 38.640 1.00 98.19 94 ALA A N 1
ATOM 641 C CA . ALA A 1 94 ? -23.688 -18.653 38.400 1.00 98.19 94 ALA A CA 1
ATOM 642 C C . ALA A 1 94 ? -24.104 -19.256 37.042 1.00 98.19 94 ALA A C 1
ATOM 644 O O . ALA A 1 94 ? -23.279 -19.878 36.372 1.00 98.19 94 ALA A O 1
ATOM 645 N N . ALA A 1 95 ? -25.357 -19.064 36.617 1.00 97.88 95 ALA A N 1
ATOM 646 C CA . ALA A 1 95 ? -25.841 -19.517 35.312 1.00 97.88 95 ALA A CA 1
ATOM 647 C C . ALA A 1 95 ? -25.217 -18.718 34.153 1.00 97.88 95 ALA A C 1
ATOM 649 O O . ALA A 1 95 ? -24.792 -19.305 33.154 1.00 97.88 95 ALA A O 1
ATOM 650 N N . ASP A 1 96 ? -25.089 -17.400 34.316 1.00 98.12 96 ASP A N 1
ATOM 651 C CA . ASP A 1 96 ? -24.425 -16.527 33.344 1.00 98.12 96 ASP A CA 1
ATOM 652 C C . ASP A 1 96 ? -22.947 -16.917 33.184 1.00 98.12 96 ASP A C 1
ATOM 654 O O . ASP A 1 96 ? -22.451 -17.055 32.065 1.00 98.12 96 ASP A O 1
ATOM 658 N N . ALA A 1 97 ? -22.253 -17.200 34.293 1.00 97.75 97 ALA A N 1
ATOM 659 C CA . ALA A 1 97 ? -20.869 -17.672 34.273 1.00 97.75 97 ALA A CA 1
ATOM 660 C C . ALA A 1 97 ? -20.711 -19.032 33.564 1.00 97.75 97 ALA A C 1
ATOM 662 O O . ALA A 1 97 ? -19.754 -19.230 32.812 1.00 97.75 97 ALA A O 1
ATOM 663 N N . ALA A 1 98 ? -21.651 -19.964 33.760 1.00 98.12 98 ALA A N 1
ATOM 664 C CA . ALA A 1 98 ? -21.643 -21.256 33.070 1.00 98.12 98 ALA A CA 1
ATOM 665 C C . ALA A 1 98 ? -21.847 -21.104 31.551 1.00 98.12 98 ALA A C 1
ATOM 667 O O . ALA A 1 98 ? -21.175 -21.770 30.757 1.00 98.12 98 ALA A O 1
ATOM 668 N N . THR A 1 99 ? -22.728 -20.188 31.147 1.00 98.19 99 THR A N 1
ATOM 669 C CA . THR A 1 99 ? -22.958 -19.849 29.735 1.00 98.19 99 THR A CA 1
ATOM 670 C C . THR A 1 99 ? -21.696 -19.251 29.116 1.00 98.19 99 THR A C 1
ATOM 672 O O . THR A 1 99 ? -21.187 -19.780 28.130 1.00 98.19 99 THR A O 1
ATOM 675 N N . ALA A 1 100 ? -21.098 -18.249 29.766 1.00 97.81 100 ALA A N 1
ATOM 676 C CA . ALA A 1 100 ? -19.862 -17.618 29.305 1.00 97.81 100 ALA A CA 1
ATOM 677 C C . ALA A 1 100 ? -18.691 -18.612 29.180 1.00 97.81 100 ALA A C 1
ATOM 679 O O . ALA A 1 100 ? -17.876 -18.516 28.257 1.00 97.81 100 ALA A O 1
ATOM 680 N N . SER A 1 101 ? -18.607 -19.596 30.082 1.00 98.12 101 SER A N 1
ATOM 681 C CA . SER A 1 101 ? -17.612 -20.670 29.997 1.00 98.12 101 SER A CA 1
ATOM 682 C C . SER A 1 101 ? -17.829 -21.566 28.772 1.00 98.12 101 SER A C 1
ATOM 684 O O . SER A 1 101 ? -16.854 -21.946 28.122 1.00 98.12 101 SER A O 1
ATOM 686 N N . THR A 1 102 ? -19.084 -21.864 28.430 1.00 98.06 102 THR A N 1
ATOM 687 C CA . THR A 1 102 ? -19.446 -22.659 27.245 1.00 98.06 102 THR A CA 1
ATOM 688 C C . THR A 1 102 ? -19.120 -21.906 25.955 1.00 98.06 102 THR A C 1
ATOM 690 O O . THR A 1 102 ? -18.468 -22.461 25.068 1.00 98.06 102 THR A O 1
ATOM 693 N N . ASP A 1 103 ? -19.478 -20.624 25.882 1.00 97.94 103 ASP A N 1
ATOM 694 C CA . ASP A 1 103 ? -19.181 -19.761 24.732 1.00 97.94 103 ASP A CA 1
ATOM 695 C C . ASP A 1 103 ? -17.671 -19.619 24.515 1.00 97.94 103 ASP A C 1
ATOM 697 O O . ASP A 1 103 ? -17.176 -19.712 23.389 1.00 97.94 103 ASP A O 1
ATOM 701 N N . SER A 1 104 ? -16.912 -19.483 25.606 1.00 97.75 104 SER A N 1
ATOM 702 C CA . SER A 1 104 ? -15.448 -19.442 25.556 1.00 97.75 104 SER A CA 1
ATOM 703 C C . SER A 1 104 ? -14.862 -20.744 24.995 1.00 97.75 104 SER A C 1
ATOM 705 O O . SER A 1 104 ? -13.955 -20.704 24.164 1.00 97.75 104 SER A O 1
ATOM 707 N N . ALA A 1 105 ? -15.391 -21.907 25.387 1.00 97.94 105 ALA A N 1
ATOM 708 C CA . ALA A 1 105 ? -14.947 -23.200 24.860 1.00 97.94 105 ALA A CA 1
ATOM 709 C C . ALA A 1 105 ? -15.269 -23.371 23.361 1.00 97.94 105 ALA A C 1
ATOM 711 O O . ALA A 1 105 ? -14.449 -23.900 22.599 1.00 97.94 105 ALA A O 1
ATOM 712 N N . ALA A 1 106 ? -16.430 -22.882 22.916 1.00 97.81 106 ALA A N 1
ATOM 713 C CA . ALA A 1 106 ? -16.804 -22.861 21.504 1.00 97.81 106 ALA A CA 1
ATOM 714 C C . ALA A 1 106 ? -15.876 -21.944 20.688 1.00 97.81 106 ALA A C 1
ATOM 716 O O . ALA A 1 106 ? -15.364 -22.357 19.644 1.00 97.81 106 ALA A O 1
ATOM 717 N N . ALA A 1 107 ? -15.576 -20.746 21.198 1.00 97.81 107 ALA A N 1
ATOM 718 C CA . ALA A 1 107 ? -14.656 -19.803 20.563 1.00 97.81 107 ALA A CA 1
ATOM 719 C C . ALA A 1 107 ? -13.241 -20.386 20.411 1.00 97.81 107 ALA A C 1
ATOM 721 O O . ALA A 1 107 ? -12.637 -20.281 19.342 1.00 97.81 107 ALA A O 1
ATOM 722 N N . VAL A 1 108 ? -12.731 -21.071 21.440 1.00 98.44 108 VAL A N 1
ATOM 723 C CA . VAL A 1 108 ? -11.432 -21.765 21.381 1.00 98.44 108 VAL A CA 1
ATOM 724 C C . VAL A 1 108 ? -11.432 -22.861 20.310 1.00 98.44 108 VAL A C 1
ATOM 726 O O . VAL A 1 108 ? -10.459 -23.005 19.566 1.00 98.44 108 VAL A O 1
ATOM 729 N N . SER A 1 109 ? -12.525 -23.615 20.185 1.00 98.06 109 SER A N 1
ATOM 730 C CA . SER A 1 109 ? -12.655 -24.678 19.178 1.00 98.06 109 SER A CA 1
ATOM 731 C C . SER A 1 109 ? -12.690 -24.124 17.747 1.00 98.06 109 SER A C 1
ATOM 733 O O . SER A 1 109 ? -12.034 -24.666 16.851 1.00 98.06 109 SER A O 1
ATOM 735 N N . ALA A 1 110 ? -13.387 -23.004 17.534 1.00 98.00 110 ALA A N 1
ATOM 736 C CA . ALA A 1 110 ? -13.404 -22.293 16.257 1.00 98.00 110 ALA A CA 1
ATOM 737 C C . ALA A 1 110 ? -12.015 -21.741 15.895 1.00 98.00 110 ALA A C 1
ATOM 739 O O . ALA A 1 110 ? -11.538 -21.953 14.781 1.00 98.00 110 ALA A O 1
ATOM 740 N N . ALA A 1 111 ? -11.321 -21.120 16.855 1.00 98.19 111 ALA A N 1
ATOM 741 C CA . ALA A 1 111 ? -9.965 -20.613 16.656 1.00 98.19 111 ALA A CA 1
ATOM 742 C C . ALA A 1 111 ? -8.983 -21.733 16.274 1.00 98.19 111 ALA A C 1
ATOM 744 O O . ALA A 1 111 ? -8.182 -21.573 15.354 1.00 98.19 111 ALA A O 1
ATOM 745 N N . LYS A 1 112 ? -9.076 -22.899 16.926 1.00 98.31 112 LYS A N 1
ATOM 746 C CA . LYS A 1 112 ? -8.244 -24.064 16.596 1.00 98.31 112 LYS A CA 1
ATOM 747 C C . LYS A 1 112 ? -8.477 -24.562 15.166 1.00 98.31 112 LYS A C 1
ATOM 749 O O . LYS A 1 112 ? -7.515 -24.928 14.494 1.00 98.31 112 LYS A O 1
ATOM 754 N N . SER A 1 113 ? -9.726 -24.548 14.705 1.00 97.94 113 SER A N 1
ATOM 755 C CA . SER A 1 113 ? -10.078 -24.944 13.334 1.00 97.94 113 SER A CA 1
ATOM 756 C C . SER A 1 113 ? -9.509 -23.959 12.309 1.00 97.94 113 SER A C 1
ATOM 758 O O . SER A 1 113 ? -8.825 -24.375 11.380 1.00 97.94 113 SER A O 1
ATOM 760 N N . ALA A 1 114 ? -9.648 -22.652 12.554 1.00 97.88 114 ALA A N 1
ATOM 761 C CA . ALA A 1 114 ? -9.082 -21.617 11.686 1.00 97.88 114 ALA A CA 1
ATOM 762 C C . ALA A 1 114 ? -7.547 -21.712 11.560 1.00 97.88 114 ALA A C 1
ATOM 764 O O . ALA A 1 114 ? -6.992 -21.505 10.481 1.00 97.88 114 ALA A O 1
ATOM 765 N N . VAL A 1 115 ? -6.848 -22.070 12.644 1.00 98.25 115 VAL A N 1
ATOM 766 C CA . VAL A 1 115 ? -5.394 -22.310 12.611 1.00 98.25 115 VAL A CA 1
ATOM 767 C C . VAL A 1 115 ? -5.041 -23.523 11.739 1.00 98.25 115 VAL A C 1
ATOM 769 O O . VAL A 1 115 ? -4.051 -23.477 11.007 1.00 98.25 115 VAL A O 1
ATOM 772 N N . ALA A 1 116 ? -5.839 -24.593 11.776 1.00 97.88 116 ALA A N 1
ATOM 773 C CA . ALA A 1 116 ? -5.631 -25.770 10.930 1.00 97.88 116 ALA A CA 1
ATOM 774 C C . ALA A 1 116 ? -5.869 -25.466 9.438 1.00 97.88 116 ALA A C 1
ATOM 776 O O . ALA A 1 116 ? -5.077 -25.886 8.586 1.00 97.88 116 ALA A O 1
ATOM 777 N N . ASP A 1 117 ? -6.898 -24.678 9.126 1.00 97.62 117 ASP A N 1
ATOM 778 C CA . ASP A 1 117 ? -7.184 -24.226 7.760 1.00 97.62 117 ASP A CA 1
ATOM 779 C C . ASP A 1 117 ? -6.045 -23.351 7.221 1.00 97.62 117 ASP A C 1
ATOM 781 O O . ASP A 1 117 ? -5.551 -23.569 6.111 1.00 97.62 117 ASP A O 1
ATOM 785 N N . ALA A 1 118 ? -5.543 -22.419 8.037 1.00 97.50 118 ALA A N 1
ATOM 786 C CA . ALA A 1 118 ? -4.406 -21.572 7.684 1.00 97.50 118 ALA A CA 1
ATOM 787 C C . ALA A 1 118 ? -3.121 -22.384 7.440 1.00 97.50 118 ALA A C 1
ATOM 789 O O . ALA A 1 118 ? -2.375 -22.106 6.496 1.00 97.50 118 ALA A O 1
ATOM 790 N N . ALA A 1 119 ? -2.863 -23.417 8.251 1.00 98.06 119 ALA A N 1
ATOM 791 C CA . ALA A 1 119 ? -1.728 -24.315 8.049 1.00 98.06 119 ALA A CA 1
ATOM 792 C C . ALA A 1 119 ? -1.834 -25.069 6.713 1.00 98.06 119 ALA A C 1
ATOM 794 O O . ALA A 1 119 ? -0.859 -25.137 5.960 1.00 98.06 119 ALA A O 1
ATOM 795 N N . THR A 1 120 ? -3.027 -25.567 6.381 1.00 97.94 120 THR A N 1
ATOM 796 C CA . THR A 1 120 ? -3.302 -26.257 5.111 1.00 97.94 120 THR A CA 1
ATOM 797 C C . THR A 1 120 ? -3.106 -25.322 3.915 1.00 97.94 120 THR A C 1
ATOM 799 O O . THR A 1 120 ? -2.411 -25.672 2.958 1.00 97.94 120 THR A O 1
ATOM 802 N N . ALA A 1 121 ? -3.627 -24.094 3.995 1.00 97.19 121 ALA A N 1
ATOM 803 C CA . ALA A 1 121 ? -3.441 -23.072 2.967 1.00 97.19 121 ALA A CA 1
ATOM 804 C C . ALA A 1 121 ? -1.960 -22.699 2.772 1.00 97.19 121 ALA A C 1
ATOM 806 O O . ALA A 1 121 ? -1.504 -22.551 1.638 1.00 97.19 121 ALA A O 1
ATOM 807 N N . SER A 1 122 ? -1.177 -22.612 3.855 1.00 97.75 122 SER A N 1
ATOM 808 C CA . SER A 1 122 ? 0.264 -22.335 3.782 1.00 97.75 122 SER A CA 1
ATOM 809 C C . SER A 1 122 ? 1.033 -23.427 3.032 1.00 97.75 122 SER A C 1
ATOM 811 O O . SER A 1 122 ? 1.919 -23.124 2.230 1.00 97.75 122 SER A O 1
ATOM 813 N N . VAL A 1 123 ? 0.692 -24.700 3.254 1.00 97.94 123 VAL A N 1
ATOM 814 C CA . VAL A 1 123 ? 1.303 -25.826 2.531 1.00 97.94 123 VAL A CA 1
ATOM 815 C C . VAL A 1 123 ? 0.942 -25.778 1.044 1.00 97.94 123 VAL A C 1
ATOM 817 O O . VAL A 1 123 ? 1.833 -25.915 0.204 1.00 97.94 123 VAL A O 1
ATOM 820 N N . ALA A 1 124 ? -0.324 -25.515 0.707 1.00 97.50 124 ALA A N 1
ATOM 821 C CA . ALA A 1 124 ? -0.768 -25.378 -0.681 1.00 97.50 124 ALA A CA 1
ATOM 822 C C . ALA A 1 124 ? -0.065 -24.214 -1.404 1.00 97.50 124 ALA A C 1
ATOM 824 O O . ALA A 1 124 ? 0.410 -24.378 -2.528 1.00 97.50 124 ALA A O 1
ATOM 825 N N . ALA A 1 125 ? 0.086 -23.066 -0.737 1.00 97.56 125 ALA A N 1
ATOM 826 C CA . ALA A 1 125 ? 0.808 -21.918 -1.279 1.00 97.56 125 ALA A CA 1
ATOM 827 C C . ALA A 1 125 ? 2.286 -22.245 -1.552 1.00 97.56 125 ALA A C 1
ATOM 829 O O . ALA A 1 125 ? 2.796 -21.940 -2.629 1.00 97.56 125 ALA A O 1
ATOM 830 N N . LYS A 1 126 ? 2.970 -22.929 -0.623 1.00 97.62 126 LYS A N 1
ATOM 831 C CA . LYS A 1 126 ? 4.359 -23.387 -0.826 1.00 97.62 126 LYS A CA 1
ATOM 832 C C . LYS A 1 126 ? 4.482 -24.334 -2.021 1.00 97.62 126 LYS A C 1
ATOM 834 O O . LYS A 1 126 ? 5.414 -24.199 -2.809 1.00 97.62 126 LYS A O 1
ATOM 839 N N . ALA A 1 127 ? 3.539 -25.263 -2.184 1.00 97.62 127 ALA A N 1
ATOM 840 C CA . ALA A 1 127 ? 3.522 -26.169 -3.330 1.00 97.62 127 ALA A CA 1
ATOM 841 C C . ALA A 1 127 ? 3.347 -25.415 -4.662 1.00 97.62 127 ALA A C 1
ATOM 843 O O . ALA A 1 127 ? 4.064 -25.698 -5.621 1.00 97.62 127 ALA A O 1
ATOM 844 N N . ALA A 1 128 ? 2.461 -24.414 -4.706 1.00 96.38 128 ALA A N 1
ATOM 845 C CA . ALA A 1 128 ? 2.257 -23.573 -5.886 1.00 96.38 128 ALA A CA 1
ATOM 846 C C . ALA A 1 128 ? 3.510 -22.754 -6.249 1.00 96.38 128 ALA A C 1
ATOM 848 O O . ALA A 1 128 ? 3.886 -22.693 -7.419 1.00 96.38 128 ALA A O 1
ATOM 849 N N . VAL A 1 129 ? 4.200 -22.186 -5.253 1.00 97.00 129 VAL A N 1
ATOM 850 C CA . VAL A 1 129 ? 5.472 -21.468 -5.455 1.00 97.00 129 VAL A CA 1
ATOM 851 C C . VAL A 1 129 ? 6.538 -22.393 -6.043 1.00 97.00 129 VAL A C 1
ATOM 853 O O . VAL A 1 129 ? 7.188 -22.031 -7.023 1.00 97.00 129 VAL A O 1
ATOM 856 N N . ASN A 1 130 ? 6.686 -23.604 -5.504 1.00 96.12 130 ASN A N 1
ATOM 857 C CA . ASN A 1 130 ? 7.655 -24.575 -6.015 1.00 96.12 130 ASN A CA 1
ATOM 858 C C . ASN A 1 130 ? 7.345 -24.987 -7.467 1.00 96.12 130 ASN A C 1
ATOM 860 O O . ASN A 1 130 ? 8.257 -25.088 -8.286 1.00 96.12 130 ASN A O 1
ATOM 864 N N . ALA A 1 131 ? 6.067 -25.174 -7.811 1.00 94.69 131 ALA A N 1
ATOM 865 C CA . ALA A 1 131 ? 5.647 -25.485 -9.179 1.00 94.69 131 ALA A CA 1
ATOM 866 C C . ALA A 1 131 ? 5.933 -24.330 -10.160 1.00 94.69 131 ALA A C 1
ATOM 868 O O . ALA A 1 131 ? 6.394 -24.561 -11.282 1.00 94.69 131 ALA A O 1
ATOM 869 N N . ALA A 1 132 ? 5.721 -23.082 -9.733 1.00 92.00 132 ALA A N 1
ATOM 870 C CA . ALA A 1 132 ? 6.048 -21.903 -10.531 1.00 92.00 132 ALA A CA 1
ATOM 871 C C . ALA A 1 132 ? 7.563 -21.769 -10.766 1.00 92.00 132 ALA A C 1
ATOM 873 O O . ALA A 1 132 ? 7.988 -21.495 -11.887 1.00 92.00 132 ALA A O 1
ATOM 874 N N . GLN A 1 133 ? 8.386 -22.026 -9.743 1.00 93.56 133 GLN A N 1
ATOM 875 C CA . GLN A 1 133 ? 9.849 -22.028 -9.869 1.00 93.56 133 GLN A CA 1
ATOM 876 C C . GLN A 1 133 ? 10.344 -23.113 -10.832 1.00 93.56 133 GLN A C 1
ATOM 878 O O . GLN A 1 133 ? 11.202 -22.834 -11.668 1.00 93.56 133 GLN A O 1
ATOM 883 N N . ALA A 1 134 ? 9.777 -24.321 -10.763 1.00 90.88 134 ALA A N 1
ATOM 884 C CA . ALA A 1 134 ? 10.088 -25.390 -11.710 1.00 90.88 134 ALA A CA 1
ATOM 885 C C . ALA A 1 134 ? 9.729 -24.984 -13.150 1.00 90.88 134 ALA A C 1
ATOM 887 O O . ALA A 1 134 ? 10.554 -25.105 -14.049 1.00 90.88 134 ALA A O 1
ATOM 888 N N . THR A 1 135 ? 8.548 -24.394 -13.353 1.00 92.94 135 THR A N 1
ATOM 889 C CA . THR A 1 135 ? 8.117 -23.893 -14.670 1.00 92.94 135 THR A CA 1
ATOM 890 C C . THR A 1 135 ? 9.056 -22.803 -15.202 1.00 92.94 135 THR A C 1
ATOM 892 O O . THR A 1 135 ? 9.424 -22.816 -16.374 1.00 92.94 135 THR A O 1
ATOM 895 N N . ALA A 1 136 ? 9.498 -21.873 -14.351 1.00 86.62 136 ALA A N 1
ATOM 896 C CA . ALA A 1 136 ? 10.459 -20.838 -14.731 1.00 86.62 136 ALA A CA 1
ATOM 897 C C . ALA A 1 136 ? 11.829 -21.422 -15.114 1.00 86.62 136 ALA A C 1
ATOM 899 O O . ALA A 1 136 ? 12.426 -20.991 -16.102 1.00 86.62 136 ALA A O 1
ATOM 900 N N . ALA A 1 137 ? 12.304 -22.429 -14.376 1.00 85.31 137 ALA A N 1
ATOM 901 C CA . ALA A 1 137 ? 13.528 -23.147 -14.717 1.00 85.31 137 ALA A CA 1
ATOM 902 C C . ALA A 1 137 ? 13.398 -23.881 -16.063 1.00 85.31 137 ALA A C 1
ATOM 904 O O . ALA A 1 137 ? 14.329 -23.858 -16.867 1.00 85.31 137 ALA A O 1
ATOM 905 N N . ASP A 1 138 ? 12.246 -24.486 -16.348 1.00 87.69 138 ASP A N 1
ATOM 906 C CA . ASP A 1 138 ? 11.969 -25.172 -17.615 1.00 87.69 138 ASP A CA 1
ATOM 907 C C . ASP A 1 138 ? 11.929 -24.199 -18.795 1.00 87.69 138 ASP A C 1
ATOM 909 O O . ASP A 1 138 ? 12.525 -24.473 -19.840 1.00 87.69 138 ASP A O 1
ATOM 913 N N . MET A 1 139 ? 11.305 -23.031 -18.620 1.00 83.00 139 MET A N 1
ATOM 914 C CA . MET A 1 139 ? 11.334 -21.960 -19.618 1.00 83.00 139 MET A CA 1
ATOM 915 C C . MET A 1 139 ? 12.762 -21.473 -19.869 1.00 83.00 139 MET A C 1
ATOM 917 O O . MET A 1 139 ? 13.167 -21.378 -21.022 1.00 83.00 139 MET A O 1
ATOM 921 N N . ALA A 1 140 ? 13.557 -21.237 -18.821 1.00 81.81 140 ALA A N 1
ATOM 922 C CA . ALA A 1 140 ? 14.951 -20.820 -18.968 1.00 81.81 140 ALA A CA 1
ATOM 923 C C . ALA A 1 140 ? 15.795 -21.867 -19.713 1.00 81.81 140 ALA A C 1
ATOM 925 O O . ALA A 1 140 ? 16.566 -21.514 -20.605 1.00 81.81 140 ALA A O 1
ATOM 926 N N . ARG A 1 141 ? 15.617 -23.159 -19.401 1.00 83.50 141 ARG A N 1
ATOM 927 C CA . ARG A 1 141 ? 16.273 -24.262 -20.126 1.00 83.50 141 ARG A CA 1
ATOM 928 C C . ARG A 1 141 ? 15.835 -24.324 -21.588 1.00 83.50 141 ARG A C 1
ATOM 930 O O . ARG A 1 141 ? 16.673 -24.541 -22.458 1.00 83.50 141 ARG A O 1
ATOM 937 N N . THR A 1 142 ? 14.549 -24.111 -21.857 1.00 82.88 142 THR A N 1
ATOM 938 C CA . THR A 1 142 ? 13.995 -24.097 -23.218 1.00 82.88 142 THR A CA 1
ATOM 939 C C . THR A 1 142 ? 14.555 -22.929 -24.026 1.00 82.88 142 THR A C 1
ATOM 941 O O . THR A 1 142 ? 15.038 -23.146 -25.135 1.00 82.88 142 THR A O 1
ATOM 944 N N . SER A 1 143 ? 14.579 -21.720 -23.460 1.00 76.62 143 SER A N 1
ATOM 945 C CA . SER A 1 143 ? 15.187 -20.546 -24.094 1.00 76.62 143 SER A CA 1
ATOM 946 C C . SER A 1 143 ? 16.676 -20.760 -24.354 1.00 76.62 143 SER A C 1
ATOM 948 O O . SER A 1 143 ? 17.116 -20.587 -25.482 1.00 76.62 143 SER A O 1
ATOM 950 N N . ALA A 1 144 ? 17.438 -21.258 -23.373 1.00 73.31 144 ALA A N 1
ATOM 951 C CA . ALA A 1 144 ? 18.860 -21.554 -23.554 1.00 73.31 144 ALA A CA 1
ATOM 952 C C . ALA A 1 144 ? 19.112 -22.612 -24.645 1.00 73.31 144 ALA A C 1
ATOM 954 O O . ALA A 1 144 ? 20.036 -22.474 -25.444 1.00 73.31 144 ALA A O 1
ATOM 955 N N . SER A 1 145 ? 18.280 -23.657 -24.712 1.00 79.25 145 SER A N 1
ATOM 956 C CA . SER A 1 145 ? 18.356 -24.667 -25.773 1.00 79.25 145 SER A CA 1
ATOM 957 C C . SER A 1 145 ? 18.011 -24.086 -27.146 1.00 79.25 145 SER A C 1
ATOM 959 O O . SER A 1 145 ? 18.635 -24.464 -28.136 1.00 79.25 145 SER A O 1
ATOM 961 N N . SER A 1 146 ? 17.028 -23.185 -27.218 1.00 73.38 146 SER A N 1
ATOM 962 C CA . SER A 1 146 ? 16.655 -22.477 -28.445 1.00 73.38 146 SER A CA 1
ATOM 963 C C . SER A 1 146 ? 17.783 -21.556 -28.914 1.00 73.38 146 SER A C 1
ATOM 965 O O . SER A 1 146 ? 18.179 -21.616 -30.075 1.00 73.38 146 SER A O 1
ATOM 967 N N . ASP A 1 147 ? 18.365 -20.768 -28.012 1.00 74.00 147 ASP A N 1
ATOM 968 C CA . ASP A 1 147 ? 19.481 -19.865 -28.309 1.00 74.00 147 ASP A CA 1
ATOM 969 C C . ASP A 1 147 ? 20.724 -20.638 -28.766 1.00 74.00 147 ASP A C 1
ATOM 971 O O . ASP A 1 147 ? 21.391 -20.243 -29.726 1.00 74.00 147 ASP A O 1
ATOM 975 N N . ALA A 1 148 ? 21.013 -21.778 -28.128 1.00 75.25 148 ALA A N 1
ATOM 976 C CA . ALA A 1 148 ? 22.087 -22.676 -28.538 1.00 75.25 148 ALA A CA 1
ATOM 977 C C . ALA A 1 148 ? 21.837 -23.264 -29.937 1.00 75.25 148 ALA A C 1
ATOM 979 O O . ALA A 1 148 ? 22.759 -23.303 -30.752 1.00 75.25 148 ALA A O 1
ATOM 980 N N . ALA A 1 149 ? 20.601 -23.670 -30.249 1.00 78.94 149 ALA A N 1
ATOM 981 C CA . ALA A 1 149 ? 20.233 -24.188 -31.568 1.00 78.94 149 ALA A CA 1
ATOM 982 C C . ALA A 1 149 ? 20.341 -23.117 -32.667 1.00 78.94 149 ALA A C 1
ATOM 984 O O . ALA A 1 149 ? 20.902 -23.383 -33.730 1.00 78.94 149 ALA A O 1
ATOM 985 N N . VAL A 1 150 ? 19.871 -21.894 -32.402 1.00 77.25 150 VAL A N 1
ATOM 986 C CA . VAL A 1 150 ? 19.996 -20.748 -33.319 1.00 77.25 150 VAL A CA 1
ATOM 987 C C . VAL A 1 150 ? 21.465 -20.381 -33.529 1.00 77.25 150 VAL A C 1
ATOM 989 O O . VAL A 1 150 ? 21.897 -20.181 -34.664 1.00 77.25 150 VAL A O 1
ATOM 992 N N . SER A 1 151 ? 22.261 -20.347 -32.459 1.00 75.81 151 SER A N 1
ATOM 993 C CA . SER A 1 151 ? 23.698 -20.065 -32.538 1.00 75.81 151 SER A CA 1
ATOM 994 C C . SER A 1 151 ? 24.436 -21.121 -33.361 1.00 75.81 151 SER A C 1
ATOM 996 O O . SER A 1 151 ? 25.244 -20.768 -34.216 1.00 75.81 151 SER A O 1
ATOM 998 N N . ALA A 1 152 ? 24.121 -22.404 -33.161 1.00 79.31 152 ALA A N 1
ATOM 999 C CA . ALA A 1 152 ? 24.710 -23.504 -33.918 1.00 79.31 152 ALA A CA 1
ATOM 1000 C C . ALA A 1 152 ? 24.313 -23.481 -35.404 1.00 79.31 152 ALA A C 1
ATOM 1002 O O . ALA A 1 152 ? 25.163 -23.705 -36.258 1.00 79.31 152 ALA A O 1
ATOM 1003 N N . ALA A 1 153 ? 23.054 -23.167 -35.731 1.00 83.00 153 ALA A N 1
ATOM 1004 C CA . ALA A 1 153 ? 22.590 -23.049 -37.118 1.00 83.00 153 ALA A CA 1
ATOM 1005 C C . ALA A 1 153 ? 23.227 -21.853 -37.855 1.00 83.00 153 ALA A C 1
ATOM 1007 O O . ALA A 1 153 ? 23.512 -21.906 -39.058 1.00 83.00 153 ALA A O 1
ATOM 1008 N N . ASN A 1 154 ? 23.477 -20.764 -37.128 1.00 86.75 154 ASN A N 1
ATOM 1009 C CA . ASN A 1 154 ? 24.041 -19.544 -37.695 1.00 86.75 154 ASN A CA 1
ATOM 1010 C C . ASN A 1 154 ? 25.571 -19.567 -37.762 1.00 86.75 154 ASN A C 1
ATOM 1012 O O . ASN A 1 154 ? 26.131 -18.834 -38.578 1.00 86.75 154 ASN A O 1
ATOM 1016 N N . TYR A 1 155 ? 26.232 -20.453 -37.018 1.00 91.06 155 TYR A N 1
ATOM 1017 C CA . TYR A 1 155 ? 27.679 -20.623 -37.056 1.00 91.06 155 TYR A CA 1
ATOM 1018 C C . TYR A 1 155 ? 28.151 -21.280 -38.357 1.00 91.06 155 TYR A C 1
ATOM 1020 O O . TYR A 1 155 ? 27.693 -22.357 -38.734 1.00 91.06 155 TYR A O 1
ATOM 1028 N N . LYS A 1 156 ? 29.077 -20.624 -39.057 1.00 92.44 156 LYS A N 1
ATOM 1029 C CA . LYS A 1 156 ? 29.588 -21.053 -40.368 1.00 92.44 156 LYS A CA 1
ATOM 1030 C C . LYS A 1 156 ? 31.011 -21.614 -40.321 1.00 92.44 156 LYS A C 1
ATOM 1032 O O . LYS A 1 156 ? 31.516 -22.042 -41.350 1.00 92.44 156 LYS A O 1
ATOM 1037 N N . GLY A 1 157 ? 31.625 -21.688 -39.139 1.00 91.44 157 GLY A N 1
ATOM 1038 C CA . GLY A 1 157 ? 32.987 -22.196 -38.957 1.00 91.44 157 GLY A CA 1
ATOM 1039 C C . GLY A 1 157 ? 34.047 -21.094 -38.953 1.00 91.44 157 GLY A C 1
ATOM 1040 O O . GLY A 1 157 ? 33.742 -19.937 -38.667 1.00 91.44 157 GLY A O 1
ATOM 1041 N N . GLU A 1 158 ? 35.297 -21.467 -39.238 1.00 94.06 158 GLU A N 1
ATOM 1042 C CA . GLU A 1 158 ? 36.431 -20.536 -39.270 1.00 94.06 158 GLU A CA 1
ATOM 1043 C C . GLU A 1 158 ? 36.345 -19.618 -40.493 1.00 94.06 158 GLU A C 1
ATOM 1045 O O . GLU A 1 158 ? 36.249 -20.098 -41.622 1.00 94.06 158 GLU A O 1
ATOM 1050 N N . TRP A 1 159 ? 36.421 -18.304 -40.269 1.00 95.00 159 TRP A N 1
ATOM 1051 C CA . TRP A 1 159 ? 36.296 -17.280 -41.311 1.00 95.00 159 TRP A CA 1
ATOM 1052 C C . TRP A 1 159 ? 37.248 -17.516 -42.488 1.00 95.00 159 TRP A C 1
ATOM 1054 O O . TRP A 1 159 ? 36.828 -17.432 -43.638 1.00 95.00 159 TRP A O 1
ATOM 1064 N N . SER A 1 160 ? 38.503 -17.882 -42.204 1.00 93.38 160 SER A N 1
ATOM 1065 C CA . SER A 1 160 ? 39.554 -18.081 -43.215 1.00 93.38 160 SER A CA 1
ATOM 1066 C C . SER A 1 160 ? 39.269 -19.199 -44.227 1.00 93.38 160 SER A C 1
ATOM 1068 O O . SER A 1 160 ? 39.950 -19.293 -45.247 1.00 93.38 160 SER A O 1
ATOM 1070 N N . LEU A 1 161 ? 38.270 -20.047 -43.965 1.00 93.31 161 LEU A N 1
ATOM 1071 C CA . LEU A 1 161 ? 37.843 -21.131 -44.851 1.00 93.31 161 LEU A CA 1
ATOM 1072 C C . LEU A 1 161 ? 36.620 -20.763 -45.703 1.00 93.31 161 LEU A C 1
ATOM 1074 O O . LEU A 1 161 ? 36.180 -21.575 -46.519 1.00 93.31 161 LEU A O 1
ATOM 1078 N N . LEU A 1 162 ? 36.046 -19.576 -45.504 1.00 92.81 162 LEU A N 1
ATOM 1079 C CA . LEU A 1 162 ? 34.820 -19.139 -46.160 1.00 92.81 162 LEU A CA 1
ATOM 1080 C C . LEU A 1 162 ? 35.118 -18.223 -47.351 1.00 92.81 162 LEU A C 1
ATOM 1082 O O . LEU A 1 162 ? 36.074 -17.452 -47.365 1.00 92.81 162 LEU A O 1
ATOM 1086 N N . THR A 1 163 ? 34.271 -18.315 -48.372 1.00 93.69 163 THR A N 1
ATOM 1087 C CA . THR A 1 163 ? 34.358 -17.535 -49.614 1.00 93.69 163 THR A CA 1
ATOM 1088 C C . THR A 1 163 ? 32.951 -17.336 -50.177 1.00 93.69 163 THR A C 1
ATOM 1090 O O . THR A 1 163 ? 32.060 -18.154 -49.933 1.00 93.69 163 THR A O 1
ATOM 1093 N N . GLY A 1 164 ? 32.745 -16.246 -50.916 1.00 93.19 164 GLY A N 1
ATOM 1094 C CA . GLY A 1 164 ? 31.460 -15.901 -51.514 1.00 93.19 164 GLY A CA 1
ATOM 1095 C C . GLY A 1 164 ? 30.539 -15.138 -50.565 1.00 93.19 164 GLY A C 1
ATOM 1096 O O . GLY A 1 164 ? 30.931 -14.741 -49.466 1.00 93.19 164 GLY A O 1
ATOM 1097 N N . ALA A 1 165 ? 29.316 -14.883 -51.029 1.00 93.38 165 ALA A N 1
ATOM 1098 C CA . ALA A 1 165 ? 28.346 -14.084 -50.292 1.00 93.38 165 ALA A CA 1
ATOM 1099 C C . ALA A 1 165 ? 27.948 -14.752 -48.968 1.00 93.38 165 ALA A C 1
ATOM 1101 O O . ALA A 1 165 ? 27.762 -15.970 -48.907 1.00 93.38 165 ALA A O 1
ATOM 1102 N N . LEU A 1 166 ? 27.789 -13.943 -47.921 1.00 94.12 166 LEU A N 1
ATOM 1103 C CA . LEU A 1 166 ? 27.331 -14.392 -46.614 1.00 94.12 166 LEU A CA 1
ATOM 1104 C C . LEU A 1 166 ? 26.208 -13.483 -46.110 1.00 94.12 166 LEU A C 1
ATOM 1106 O O . LEU A 1 166 ? 26.420 -12.300 -45.841 1.00 94.12 166 LEU A O 1
ATOM 1110 N N . ASP A 1 167 ? 25.019 -14.064 -45.969 1.00 91.88 167 ASP A N 1
ATOM 1111 C CA . ASP A 1 167 ? 23.823 -13.380 -45.484 1.00 91.88 167 ASP A CA 1
ATOM 1112 C C . ASP A 1 167 ? 23.689 -13.448 -43.956 1.00 91.88 167 ASP A C 1
ATOM 1114 O O . ASP A 1 167 ? 24.214 -14.346 -43.293 1.00 91.88 167 ASP A O 1
ATOM 1118 N N . ILE A 1 168 ? 22.941 -12.500 -43.387 1.00 86.88 168 ILE A N 1
ATOM 1119 C CA . ILE A 1 168 ? 22.555 -12.515 -41.971 1.00 86.88 168 ILE A CA 1
ATOM 1120 C C . ILE A 1 168 ? 21.302 -13.387 -41.752 1.00 86.88 168 ILE A C 1
ATOM 1122 O O . ILE A 1 168 ? 20.397 -13.367 -42.588 1.00 86.88 168 ILE A O 1
ATOM 1126 N N . PRO A 1 169 ? 21.187 -14.106 -40.617 1.00 87.31 169 PRO A N 1
ATOM 1127 C CA . PRO A 1 169 ? 22.133 -14.158 -39.501 1.00 87.31 169 PRO A CA 1
ATOM 1128 C C . PRO A 1 169 ? 23.280 -15.165 -39.718 1.00 87.31 169 PRO A C 1
ATOM 1130 O O . PRO A 1 169 ? 23.057 -16.335 -40.027 1.00 87.31 169 PRO A O 1
ATOM 1133 N N . ALA A 1 170 ? 24.518 -14.729 -39.467 1.00 90.50 170 ALA A N 1
ATOM 1134 C CA . ALA A 1 170 ? 25.701 -15.586 -39.524 1.00 90.50 170 ALA A CA 1
ATOM 1135 C C . ALA A 1 170 ? 26.723 -15.234 -38.435 1.00 90.50 170 ALA A C 1
ATOM 1137 O O . ALA A 1 170 ? 26.864 -14.073 -38.042 1.00 90.50 170 ALA A O 1
ATOM 1138 N N . SER A 1 171 ? 27.455 -16.243 -37.966 1.00 91.50 171 SER A N 1
ATOM 1139 C CA . SER A 1 171 ? 28.618 -16.075 -37.095 1.00 91.50 171 SER A CA 1
ATOM 1140 C C . SER A 1 171 ? 29.780 -16.962 -37.539 1.00 91.50 171 SER A C 1
ATOM 1142 O O . SER A 1 171 ? 29.578 -18.011 -38.151 1.00 91.50 171 SER A O 1
ATOM 1144 N N . VAL A 1 172 ? 31.004 -16.532 -37.246 1.00 92.31 172 VAL A N 1
ATOM 1145 C CA . VAL A 1 172 ? 32.252 -17.221 -37.618 1.00 92.31 172 VAL A CA 1
ATOM 1146 C C . VAL A 1 172 ? 33.238 -17.198 -36.455 1.00 92.31 172 VAL A C 1
ATOM 1148 O O . VAL A 1 172 ? 33.120 -16.359 -35.557 1.00 92.31 172 VAL A O 1
ATOM 1151 N N . SER A 1 173 ? 34.221 -18.094 -36.462 1.00 92.19 173 SER A N 1
ATOM 1152 C CA . SER A 1 173 ? 35.406 -17.973 -35.610 1.00 92.19 173 SER A CA 1
ATOM 1153 C C . SER A 1 173 ? 36.551 -17.303 -36.362 1.00 92.19 173 SER A C 1
ATOM 1155 O O . SER A 1 173 ? 36.759 -17.551 -37.547 1.00 92.19 173 SER A O 1
ATOM 1157 N N . HIS A 1 174 ? 37.266 -16.416 -35.671 1.00 92.38 174 HIS A N 1
ATOM 1158 C CA . HIS A 1 174 ? 38.527 -15.830 -36.133 1.00 92.38 174 HIS A CA 1
ATOM 1159 C C . HIS A 1 174 ? 39.319 -15.341 -34.921 1.00 92.38 174 HIS A C 1
ATOM 1161 O O . HIS A 1 174 ? 38.742 -14.731 -34.012 1.00 92.38 174 HIS A O 1
ATOM 1167 N N . LEU A 1 175 ? 40.628 -15.603 -34.882 1.00 90.69 175 LEU A N 1
ATOM 1168 C CA . LEU A 1 175 ? 41.528 -15.193 -33.786 1.00 90.69 175 LEU A CA 1
ATOM 1169 C C . LEU A 1 175 ? 41.028 -15.609 -32.385 1.00 90.69 175 LEU A C 1
ATOM 1171 O O . LEU A 1 175 ? 41.038 -14.810 -31.446 1.00 90.69 175 LEU A O 1
ATOM 1175 N N . ASN A 1 176 ? 40.550 -16.853 -32.244 1.00 86.19 176 ASN A N 1
ATOM 1176 C CA . ASN A 1 176 ? 39.998 -17.414 -30.998 1.00 86.19 176 ASN A CA 1
ATOM 1177 C C . ASN A 1 176 ? 38.787 -16.651 -30.425 1.00 86.19 176 ASN A C 1
ATOM 1179 O O . ASN A 1 176 ? 38.456 -16.794 -29.246 1.00 86.19 176 ASN A O 1
ATOM 1183 N N . LYS A 1 177 ? 38.107 -15.858 -31.253 1.00 85.94 177 LYS A N 1
ATOM 1184 C CA . LYS A 1 177 ? 36.882 -15.139 -30.902 1.00 85.94 177 LYS A CA 1
ATOM 1185 C C . LYS A 1 177 ? 35.758 -15.545 -31.842 1.00 85.94 177 LYS A C 1
ATOM 1187 O O . LYS A 1 177 ? 35.998 -15.921 -32.988 1.00 85.94 177 LYS A O 1
ATOM 1192 N N . VAL A 1 178 ? 34.528 -15.454 -31.344 1.00 89.00 178 VAL A N 1
ATOM 1193 C CA . VAL A 1 178 ? 33.330 -15.581 -32.176 1.00 89.00 178 VAL A CA 1
ATOM 1194 C C . VAL A 1 178 ? 32.925 -14.188 -32.634 1.00 89.00 178 VAL A C 1
ATOM 1196 O O . VAL A 1 178 ? 32.823 -13.264 -31.824 1.00 89.00 178 VAL A O 1
ATOM 1199 N N . TRP A 1 179 ? 32.681 -14.061 -33.930 1.00 88.94 179 TRP A N 1
ATOM 1200 C CA . TRP A 1 179 ? 32.262 -12.831 -34.577 1.00 88.94 179 TRP A CA 1
ATOM 1201 C C . TRP A 1 179 ? 30.862 -13.003 -35.147 1.00 88.94 179 TRP A C 1
ATOM 1203 O O . TRP A 1 179 ? 30.558 -14.016 -35.775 1.00 88.94 179 TRP A O 1
ATOM 1213 N N . ILE A 1 180 ? 30.007 -12.015 -34.916 1.00 89.19 180 ILE A N 1
ATOM 1214 C CA . ILE A 1 180 ? 28.639 -11.957 -35.431 1.00 89.19 180 ILE A CA 1
ATOM 1215 C C . ILE A 1 180 ? 28.619 -10.970 -36.595 1.00 89.19 180 ILE A C 1
ATOM 1217 O O . ILE A 1 180 ? 29.109 -9.846 -36.457 1.00 89.19 180 ILE A O 1
ATOM 1221 N N . LEU A 1 181 ? 28.064 -11.390 -37.730 1.00 90.94 181 LEU A N 1
ATOM 1222 C CA . LEU A 1 181 ? 27.930 -10.552 -38.916 1.00 90.94 181 LEU A CA 1
ATOM 1223 C C . LEU A 1 181 ? 26.829 -9.500 -38.698 1.00 90.94 181 LEU A C 1
ATOM 1225 O O . LEU A 1 181 ? 25.702 -9.844 -38.341 1.00 90.94 181 LEU A O 1
ATOM 1229 N N . LYS A 1 182 ? 27.150 -8.220 -38.909 1.00 86.56 182 LYS A N 1
ATOM 1230 C CA . LYS A 1 182 ? 26.229 -7.083 -38.739 1.00 86.56 182 LYS A CA 1
ATOM 1231 C C . LYS A 1 182 ? 25.352 -6.858 -39.969 1.00 86.56 182 LYS A C 1
ATOM 1233 O O . LYS A 1 182 ? 24.162 -6.591 -39.822 1.00 86.56 182 LYS A O 1
ATOM 1238 N N . HIS A 1 183 ? 25.923 -6.989 -41.166 1.00 86.44 183 HIS A N 1
ATOM 1239 C CA . HIS A 1 183 ? 25.215 -6.843 -42.440 1.00 86.44 183 HIS A CA 1
ATOM 1240 C C . HIS A 1 183 ? 25.666 -7.913 -43.431 1.00 86.44 183 HIS A C 1
ATOM 1242 O O . HIS A 1 183 ? 26.790 -8.395 -43.351 1.00 86.44 183 HIS A O 1
ATOM 1248 N N . ALA A 1 184 ? 24.787 -8.281 -44.366 1.00 90.62 184 ALA A N 1
ATOM 1249 C CA . ALA A 1 184 ? 25.133 -9.222 -45.426 1.00 90.62 184 ALA A CA 1
ATOM 1250 C C . ALA A 1 184 ? 26.308 -8.690 -46.264 1.00 90.62 184 ALA A C 1
ATOM 1252 O O . ALA A 1 184 ? 26.349 -7.504 -46.600 1.00 90.62 184 ALA A O 1
ATOM 1253 N N . VAL A 1 185 ? 27.243 -9.572 -46.608 1.00 93.06 185 VAL A N 1
ATOM 1254 C CA . VAL A 1 185 ? 28.448 -9.246 -47.384 1.00 93.06 185 VAL A CA 1
ATOM 1255 C C . VAL A 1 185 ? 28.435 -10.008 -48.703 1.00 93.06 185 VAL A C 1
ATOM 1257 O O . VAL A 1 185 ? 28.069 -11.181 -48.750 1.00 93.06 185 VAL A O 1
ATOM 1260 N N . SER A 1 186 ? 28.829 -9.351 -49.795 1.00 93.00 186 SER A N 1
ATOM 1261 C CA . SER A 1 186 ? 28.862 -9.959 -51.134 1.00 93.00 186 SER A CA 1
ATOM 1262 C C . SER A 1 186 ? 29.996 -10.973 -51.299 1.00 93.00 186 SER A C 1
ATOM 1264 O O . SER A 1 186 ? 29.869 -11.901 -52.098 1.00 93.00 186 SER A O 1
ATOM 1266 N N . ASN A 1 187 ? 31.080 -10.813 -50.539 1.00 93.06 187 ASN A N 1
ATOM 1267 C CA . ASN A 1 187 ? 32.147 -11.793 -50.413 1.00 93.06 187 ASN A CA 1
ATOM 1268 C C . ASN A 1 187 ? 32.778 -11.731 -49.016 1.00 93.06 187 ASN A C 1
ATOM 1270 O O . ASN A 1 187 ? 33.397 -10.739 -48.641 1.00 93.06 187 ASN A O 1
ATOM 1274 N N . VAL A 1 188 ? 32.632 -12.801 -48.240 1.00 92.81 188 VAL A N 1
ATOM 1275 C CA . VAL A 1 188 ? 33.093 -12.865 -46.847 1.00 92.81 188 VAL A CA 1
ATOM 1276 C C . VAL A 1 188 ? 34.618 -12.836 -46.710 1.00 92.81 188 VAL A C 1
ATOM 1278 O O . VAL A 1 188 ? 35.116 -12.359 -45.693 1.00 92.81 188 VAL A O 1
ATOM 1281 N N . SER A 1 189 ? 35.367 -13.284 -47.727 1.00 93.50 189 SER A N 1
ATOM 1282 C CA . SER A 1 189 ? 36.839 -13.291 -47.687 1.00 93.50 189 SER A CA 1
ATOM 1283 C C . SER A 1 189 ? 37.453 -11.892 -47.703 1.00 93.50 189 SER A C 1
ATOM 1285 O O . SER A 1 189 ? 38.599 -11.726 -47.299 1.00 93.50 189 SER A O 1
ATOM 1287 N N . ASP A 1 190 ? 36.701 -10.897 -48.176 1.00 93.75 190 ASP A N 1
ATOM 1288 C CA . ASP A 1 190 ? 37.171 -9.514 -48.305 1.00 93.75 190 ASP A CA 1
ATOM 1289 C C . ASP A 1 190 ? 36.932 -8.715 -47.012 1.00 93.75 190 ASP A C 1
ATOM 1291 O O . ASP A 1 190 ? 37.458 -7.620 -46.829 1.00 93.75 190 ASP A O 1
ATOM 1295 N N . GLU A 1 191 ? 36.158 -9.286 -46.088 1.00 93.56 191 GLU A N 1
ATOM 1296 C CA . GLU A 1 191 ? 35.672 -8.639 -44.878 1.00 93.56 191 GLU A CA 1
ATOM 1297 C C . GLU A 1 191 ? 36.256 -9.346 -43.653 1.00 93.56 191 GLU A C 1
ATOM 1299 O O . GLU A 1 191 ? 35.565 -10.099 -42.969 1.00 93.56 191 GLU A O 1
ATOM 1304 N N . GLU A 1 192 ? 37.544 -9.138 -43.374 1.00 93.69 192 GLU A N 1
ATOM 1305 C CA . GLU A 1 192 ? 38.216 -9.805 -42.252 1.00 93.69 192 GLU A CA 1
ATOM 1306 C C . GLU A 1 192 ? 37.646 -9.354 -40.887 1.00 93.69 192 GLU A C 1
ATOM 1308 O O . GLU A 1 192 ? 37.621 -8.150 -40.588 1.00 93.69 192 GLU A O 1
ATOM 1313 N N . PRO A 1 193 ? 37.219 -10.287 -40.011 1.00 89.88 193 PRO A N 1
ATOM 1314 C CA . PRO A 1 193 ? 36.818 -9.955 -38.651 1.00 89.88 193 PRO A CA 1
ATOM 1315 C C . PRO A 1 193 ? 37.966 -9.287 -37.879 1.00 89.88 193 PRO A C 1
ATOM 1317 O O . PRO A 1 193 ? 39.116 -9.687 -37.985 1.00 89.88 193 PRO A O 1
ATOM 1320 N N . SER A 1 194 ? 37.659 -8.267 -37.075 1.00 84.12 194 SER A N 1
ATOM 1321 C CA . SER A 1 194 ? 38.620 -7.348 -36.424 1.00 84.12 194 SER A CA 1
ATOM 1322 C C . SER A 1 194 ? 39.244 -6.259 -37.300 1.00 84.12 194 SER A C 1
ATOM 1324 O O . SER A 1 194 ? 39.854 -5.347 -36.739 1.00 84.12 194 SER A O 1
ATOM 1326 N N . VAL A 1 195 ? 39.098 -6.312 -38.623 1.00 88.31 195 VAL A N 1
ATOM 1327 C CA . VAL A 1 195 ? 39.564 -5.251 -39.534 1.00 88.31 195 VAL A CA 1
ATOM 1328 C C . VAL A 1 195 ? 38.368 -4.531 -40.148 1.00 88.31 195 VAL A C 1
ATOM 1330 O O . VAL A 1 195 ? 38.309 -3.302 -40.165 1.00 88.31 195 VAL A O 1
ATOM 1333 N N . SER A 1 196 ? 37.384 -5.306 -40.597 1.00 88.12 196 SER A N 1
ATOM 1334 C CA . SER A 1 196 ? 36.140 -4.816 -41.167 1.00 88.12 196 SER A CA 1
ATOM 1335 C C . SER A 1 196 ? 35.132 -4.382 -40.096 1.00 88.12 196 SER A C 1
ATOM 1337 O O . SER A 1 196 ? 35.007 -4.988 -39.027 1.00 88.12 196 SER A O 1
ATOM 1339 N N . SER A 1 197 ? 34.343 -3.352 -40.415 1.00 86.62 197 SER A N 1
ATOM 1340 C CA . SER A 1 197 ? 33.216 -2.902 -39.593 1.00 86.62 197 SER A CA 1
ATOM 1341 C C . SER A 1 197 ? 32.027 -3.868 -39.615 1.00 86.62 197 SER A C 1
ATOM 1343 O O . SER A 1 197 ? 31.148 -3.736 -38.757 1.00 86.62 197 SER A O 1
ATOM 1345 N N . GLN A 1 198 ? 32.017 -4.852 -40.523 1.00 87.56 198 GLN A N 1
ATOM 1346 C CA . GLN A 1 198 ? 30.930 -5.818 -40.720 1.00 87.56 198 GLN A CA 1
ATOM 1347 C C . GLN A 1 198 ? 30.772 -6.813 -39.570 1.00 87.56 198 GLN A C 1
ATOM 1349 O O . GLN A 1 198 ? 29.756 -7.497 -39.493 1.00 87.56 198 GLN A O 1
ATOM 1354 N N . TRP A 1 199 ? 31.729 -6.877 -38.643 1.00 89.12 199 TRP A N 1
ATOM 1355 C CA . TRP A 1 199 ? 31.738 -7.870 -37.574 1.00 89.12 199 TRP A CA 1
ATOM 1356 C C . TRP A 1 199 ? 31.629 -7.248 -36.188 1.00 89.12 199 TRP A C 1
ATOM 1358 O O . TRP A 1 199 ? 32.148 -6.164 -35.909 1.00 89.12 199 TRP A O 1
ATOM 1368 N N . LEU A 1 200 ? 30.934 -7.948 -35.298 1.00 86.88 200 LEU A N 1
ATOM 1369 C CA . LEU A 1 200 ? 30.872 -7.660 -33.870 1.00 86.88 200 LEU A CA 1
ATOM 1370 C C . LEU A 1 200 ? 31.489 -8.826 -33.098 1.00 86.88 200 LEU A C 1
ATOM 1372 O O . LEU A 1 200 ? 31.076 -9.968 -33.294 1.00 86.88 200 LEU A O 1
ATOM 1376 N N . SER A 1 201 ? 32.444 -8.558 -32.210 1.00 83.62 201 SER A N 1
ATOM 1377 C CA . SER A 1 201 ? 33.014 -9.601 -31.355 1.00 83.62 201 SER A CA 1
ATOM 1378 C C . SER A 1 201 ? 32.084 -9.900 -30.180 1.00 83.62 201 SER A C 1
ATOM 1380 O O . SER A 1 201 ? 31.621 -8.992 -29.489 1.00 83.62 201 SER A O 1
ATOM 1382 N N . THR A 1 202 ? 31.863 -11.178 -29.877 1.00 71.06 202 THR A N 1
ATOM 1383 C CA . THR A 1 202 ? 31.104 -11.586 -28.681 1.00 71.06 202 THR A CA 1
ATOM 1384 C C . THR A 1 202 ? 31.810 -11.217 -27.374 1.00 71.06 202 THR A C 1
ATOM 1386 O O . THR A 1 202 ? 31.152 -11.056 -26.348 1.00 71.06 202 THR A O 1
ATOM 1389 N N . THR A 1 203 ? 33.135 -11.024 -27.395 1.00 66.94 203 THR A N 1
ATOM 1390 C CA . THR A 1 203 ? 33.885 -10.555 -26.216 1.00 66.94 203 THR A CA 1
ATOM 1391 C C . THR A 1 203 ? 33.669 -9.070 -25.930 1.00 66.94 203 THR A C 1
ATOM 1393 O O . THR A 1 203 ? 33.706 -8.691 -24.759 1.00 66.94 203 THR A O 1
ATOM 1396 N N . ASP A 1 204 ? 33.333 -8.252 -26.933 1.00 63.59 204 ASP A N 1
ATOM 1397 C CA . ASP A 1 204 ? 32.979 -6.839 -26.716 1.00 63.59 204 ASP A CA 1
ATOM 1398 C C . ASP A 1 204 ? 31.652 -6.711 -25.950 1.00 63.59 204 ASP A C 1
ATOM 1400 O O . ASP A 1 204 ? 31.438 -5.737 -25.239 1.00 63.59 204 ASP A O 1
ATOM 1404 N N . LEU A 1 205 ? 30.795 -7.739 -26.000 1.00 57.91 205 LEU A N 1
ATOM 1405 C CA . LEU A 1 205 ? 29.568 -7.841 -25.200 1.00 57.91 205 LEU A CA 1
ATOM 1406 C C . LEU A 1 205 ? 29.828 -8.146 -23.710 1.00 57.91 205 LEU A C 1
ATOM 1408 O O . LEU A 1 205 ? 28.937 -7.966 -22.884 1.00 57.91 205 LEU A O 1
ATOM 1412 N N . SER A 1 206 ? 31.027 -8.639 -23.373 1.00 51.84 206 SER A N 1
ATOM 1413 C CA . SER A 1 206 ? 31.394 -9.116 -22.029 1.00 51.84 206 SER A CA 1
ATOM 1414 C C . SER A 1 206 ? 32.250 -8.134 -21.225 1.00 51.84 206 SER A C 1
ATOM 1416 O O . SER A 1 206 ? 32.409 -8.304 -20.016 1.00 51.84 206 SER A O 1
ATOM 1418 N N . THR A 1 207 ? 32.793 -7.091 -21.861 1.00 48.59 207 THR A N 1
ATOM 1419 C CA . THR A 1 207 ? 33.476 -6.015 -21.136 1.00 48.59 207 THR A CA 1
ATOM 1420 C C . THR A 1 207 ? 32.433 -5.167 -20.403 1.00 48.59 207 THR A C 1
ATOM 1422 O O . THR A 1 207 ? 31.524 -4.667 -21.069 1.00 48.59 207 THR A O 1
ATOM 1425 N N . PRO A 1 208 ? 32.527 -4.974 -19.070 1.00 42.25 208 PRO A N 1
ATOM 1426 C CA . PRO A 1 208 ? 31.596 -4.134 -18.319 1.00 42.25 208 PRO A CA 1
ATOM 1427 C C . PRO A 1 208 ? 31.700 -2.670 -18.773 1.00 42.25 208 PRO A C 1
ATOM 1429 O O . PRO A 1 208 ? 32.485 -1.887 -18.245 1.00 42.25 208 PRO A O 1
ATOM 1432 N N . GLY A 1 209 ? 30.937 -2.305 -19.796 1.00 51.53 209 GLY A N 1
ATOM 1433 C CA . GLY A 1 209 ? 30.680 -0.927 -20.188 1.00 51.53 209 GLY A CA 1
ATOM 1434 C C . GLY A 1 209 ? 29.387 -0.436 -19.536 1.00 51.53 209 GLY A C 1
ATOM 1435 O O . GLY A 1 209 ? 28.512 -1.252 -19.226 1.00 51.53 209 GLY A O 1
ATOM 1436 N N . PRO A 1 210 ? 29.222 0.878 -19.312 1.00 55.09 210 PRO A N 1
ATOM 1437 C CA . PRO A 1 210 ? 27.913 1.424 -18.990 1.00 55.09 210 PRO A CA 1
ATOM 1438 C C . PRO A 1 210 ? 26.867 0.955 -20.014 1.00 55.09 210 PRO A C 1
ATOM 1440 O O . PRO A 1 210 ? 27.154 0.814 -21.205 1.00 55.09 210 PRO A O 1
ATOM 1443 N N . ILE A 1 211 ? 25.638 0.712 -19.555 1.00 57.53 211 ILE A N 1
ATOM 1444 C CA . ILE A 1 211 ? 24.519 0.377 -20.445 1.00 57.53 211 ILE A CA 1
ATOM 1445 C C . ILE A 1 211 ? 24.443 1.455 -21.544 1.00 57.53 211 ILE A C 1
ATOM 1447 O O . ILE A 1 211 ? 24.306 2.638 -21.236 1.00 57.53 211 ILE A O 1
ATOM 1451 N N . GLY A 1 212 ? 24.574 1.050 -22.814 1.00 53.41 212 GLY A N 1
ATOM 1452 C CA . GLY A 1 212 ? 24.511 1.944 -23.979 1.00 53.41 212 GLY A CA 1
ATOM 1453 C C . GLY A 1 212 ? 25.842 2.485 -24.532 1.00 53.41 212 GLY A C 1
ATOM 1454 O O . GLY A 1 212 ? 25.794 3.259 -25.482 1.00 53.41 212 GLY A O 1
ATOM 1455 N N . THR A 1 213 ? 27.016 2.102 -24.009 1.00 49.88 213 THR A N 1
ATOM 1456 C CA . THR A 1 213 ? 28.320 2.591 -24.534 1.00 49.88 213 THR A CA 1
ATOM 1457 C C . THR A 1 213 ? 28.977 1.696 -25.582 1.00 49.88 213 THR A C 1
ATOM 1459 O O . THR A 1 213 ? 29.933 2.120 -26.225 1.00 49.88 213 THR A O 1
ATOM 1462 N N . LEU A 1 214 ? 28.504 0.462 -25.756 1.00 49.16 214 LEU A N 1
ATOM 1463 C CA . LEU A 1 214 ? 28.914 -0.407 -26.860 1.00 49.16 214 LEU A CA 1
ATOM 1464 C C . LEU A 1 214 ? 27.980 -0.104 -28.018 1.00 49.16 214 LEU A C 1
ATOM 1466 O O . LEU A 1 214 ? 26.861 -0.591 -27.978 1.00 49.16 214 LEU A O 1
ATOM 1470 N N . THR A 1 215 ? 28.382 0.729 -28.978 1.00 47.44 215 THR A N 1
ATOM 1471 C CA . THR A 1 215 ? 27.535 1.174 -30.095 1.00 47.44 215 THR A CA 1
ATOM 1472 C C . THR A 1 215 ? 26.832 -0.012 -30.762 1.00 47.44 215 THR A C 1
ATOM 1474 O O . THR A 1 215 ? 27.473 -0.728 -31.536 1.00 47.44 215 THR A O 1
ATOM 1477 N N . PRO A 1 216 ? 25.523 -0.238 -30.554 1.00 45.88 216 PRO A N 1
ATOM 1478 C CA . PRO A 1 216 ? 24.762 -0.967 -31.532 1.00 45.88 216 PRO A CA 1
ATOM 1479 C C . PRO A 1 216 ? 24.257 0.122 -32.474 1.00 45.88 216 PRO A C 1
ATOM 1481 O O . PRO A 1 216 ? 23.386 0.916 -32.118 1.00 45.88 216 PRO A O 1
ATOM 1484 N N . ASP A 1 217 ? 24.776 0.157 -33.694 1.00 45.75 217 ASP A N 1
ATOM 1485 C CA . ASP A 1 217 ? 24.226 0.956 -34.801 1.00 45.75 217 ASP A CA 1
ATOM 1486 C C . ASP A 1 217 ? 22.768 0.552 -35.174 1.00 45.75 217 ASP A C 1
ATOM 1488 O O . ASP A 1 217 ? 22.234 0.846 -36.233 1.00 45.75 217 ASP A O 1
ATOM 1492 N N . ALA A 1 218 ? 22.069 -0.124 -34.265 1.00 45.53 218 ALA A N 1
ATOM 1493 C CA . ALA A 1 218 ? 20.651 -0.392 -34.275 1.00 45.53 218 ALA A CA 1
ATOM 1494 C C . ALA A 1 218 ? 20.163 -0.221 -32.831 1.00 45.53 218 ALA A C 1
ATOM 1496 O O . ALA A 1 218 ? 20.502 -1.009 -31.957 1.00 45.53 218 ALA A O 1
ATOM 1497 N N . GLY A 1 219 ? 19.411 0.841 -32.537 1.00 46.91 219 GLY A N 1
ATOM 1498 C CA . GLY A 1 219 ? 19.037 1.223 -31.172 1.00 46.91 219 GLY A CA 1
ATOM 1499 C C . GLY A 1 219 ? 18.282 0.152 -30.371 1.00 46.91 219 GLY A C 1
ATOM 1500 O O . GLY A 1 219 ? 17.052 0.151 -30.350 1.00 46.91 219 GLY A O 1
ATOM 1501 N N . HIS A 1 220 ? 19.016 -0.698 -29.652 1.00 48.66 220 HIS A N 1
ATOM 1502 C CA . HIS A 1 220 ? 18.461 -1.738 -28.779 1.00 48.66 220 HIS A CA 1
ATOM 1503 C C . HIS A 1 220 ? 18.204 -1.236 -27.342 1.00 48.66 220 HIS A C 1
ATOM 1505 O O . HIS A 1 220 ? 17.417 -1.837 -26.620 1.00 48.66 220 HIS A O 1
ATOM 1511 N N . PHE A 1 221 ? 18.748 -0.074 -26.952 1.00 56.53 221 PHE A N 1
ATOM 1512 C CA . PHE A 1 221 ? 18.394 0.631 -25.710 1.00 56.53 221 PHE A CA 1
ATOM 1513 C C . PHE A 1 221 ? 17.790 2.009 -26.019 1.00 56.53 221 PHE A C 1
ATOM 1515 O O . PHE A 1 221 ? 18.433 3.037 -25.838 1.00 56.53 221 PHE A O 1
ATOM 1522 N N . LYS A 1 222 ? 16.551 2.047 -26.534 1.00 55.81 222 LYS A N 1
ATOM 1523 C CA . LYS A 1 222 ? 15.843 3.318 -26.815 1.00 55.81 222 LYS A CA 1
ATOM 1524 C C . LYS A 1 222 ? 15.345 4.019 -25.547 1.00 55.81 222 LYS A C 1
ATOM 1526 O O . LYS A 1 222 ? 15.239 5.238 -25.533 1.00 55.81 222 LYS A O 1
ATOM 1531 N N . THR A 1 223 ? 15.037 3.258 -24.497 1.00 58.25 223 THR A N 1
ATOM 1532 C CA . THR A 1 223 ? 14.549 3.780 -23.214 1.00 58.25 223 THR A CA 1
ATOM 1533 C C . THR A 1 223 ? 14.999 2.878 -22.074 1.00 58.25 22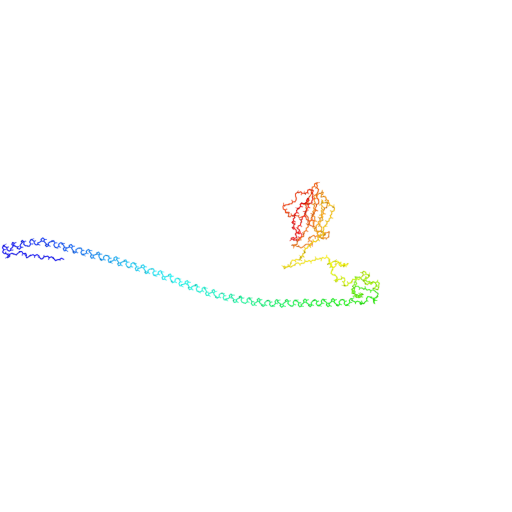3 THR A C 1
ATOM 1535 O O . THR A 1 223 ? 14.849 1.660 -22.172 1.00 58.25 223 THR A O 1
ATOM 1538 N N . LEU A 1 224 ? 15.460 3.464 -20.970 1.00 71.69 224 LEU A N 1
ATOM 1539 C CA . LEU A 1 224 ? 15.579 2.769 -19.692 1.00 71.69 224 LEU A CA 1
ATOM 1540 C C . LEU A 1 224 ? 14.273 2.985 -18.915 1.00 71.69 224 LEU A C 1
ATOM 1542 O O . LEU A 1 224 ? 13.952 4.118 -18.566 1.00 71.69 224 LEU A O 1
ATOM 1546 N N . ARG A 1 225 ? 13.502 1.920 -18.673 1.00 74.44 225 ARG A N 1
ATOM 1547 C CA . ARG A 1 225 ? 12.289 1.968 -17.838 1.00 74.44 225 ARG A CA 1
ATOM 1548 C C . ARG A 1 225 ? 12.554 1.172 -16.567 1.00 74.44 225 ARG A C 1
ATOM 1550 O O . ARG A 1 225 ? 12.854 -0.014 -16.649 1.00 74.44 225 ARG A O 1
ATOM 1557 N N . ALA A 1 226 ? 12.460 1.831 -15.418 1.00 80.62 226 ALA A N 1
ATOM 1558 C CA . ALA A 1 226 ? 12.530 1.192 -14.111 1.00 80.62 226 ALA A CA 1
ATOM 1559 C C . ALA A 1 226 ? 11.140 1.258 -13.470 1.00 80.62 226 ALA A C 1
ATOM 1561 O O . ALA A 1 226 ? 10.560 2.338 -13.351 1.00 80.62 226 ALA A O 1
ATOM 1562 N N . THR A 1 227 ? 10.590 0.107 -13.094 1.00 79.44 227 THR A N 1
ATOM 1563 C CA . THR A 1 227 ? 9.251 -0.006 -12.505 1.00 79.44 227 THR A CA 1
ATOM 1564 C C . THR A 1 227 ? 9.393 -0.495 -11.070 1.00 79.44 227 THR A C 1
ATOM 1566 O O . THR A 1 227 ? 10.098 -1.470 -10.822 1.00 79.44 227 THR A O 1
ATOM 1569 N N . GLY A 1 228 ? 8.763 0.215 -10.132 1.00 80.69 228 GLY A N 1
ATOM 1570 C CA . GLY A 1 228 ? 8.665 -0.211 -8.735 1.00 80.69 228 GLY A CA 1
ATOM 1571 C C . GLY A 1 228 ? 7.516 -1.197 -8.528 1.00 80.69 228 GLY A C 1
ATOM 1572 O O . GLY A 1 228 ? 6.767 -1.501 -9.455 1.00 80.69 228 GLY A O 1
ATOM 1573 N N . SER A 1 229 ? 7.354 -1.668 -7.302 1.00 84.69 229 SER A N 1
ATOM 1574 C CA . SER A 1 229 ? 6.245 -2.516 -6.864 1.00 84.69 229 SER A CA 1
ATOM 1575 C C . SER A 1 229 ? 5.579 -1.903 -5.627 1.00 84.69 229 SER A C 1
ATOM 1577 O O . SER A 1 229 ? 5.997 -0.855 -5.136 1.00 84.69 229 SER A O 1
ATOM 1579 N N . GLU A 1 230 ? 4.554 -2.564 -5.085 1.00 84.94 230 GLU A N 1
ATOM 1580 C CA . GLU A 1 230 ? 3.987 -2.178 -3.784 1.00 84.94 230 GLU A CA 1
ATOM 1581 C C . GLU A 1 230 ? 4.993 -2.336 -2.628 1.00 84.94 230 GLU A C 1
ATOM 1583 O O . GLU A 1 230 ? 4.823 -1.716 -1.579 1.00 84.94 230 GLU A O 1
ATOM 1588 N N . SER A 1 231 ? 6.048 -3.138 -2.815 1.00 87.81 231 SER A N 1
ATOM 1589 C CA . SER A 1 231 ? 7.095 -3.384 -1.820 1.00 87.81 231 SER A CA 1
ATOM 1590 C C . SER A 1 231 ? 8.404 -2.637 -2.082 1.00 87.81 231 SER A C 1
ATOM 1592 O O . SER A 1 231 ? 9.200 -2.500 -1.156 1.00 87.81 231 SER A O 1
ATOM 1594 N N . ASP A 1 232 ? 8.635 -2.136 -3.301 1.00 88.44 232 ASP A N 1
ATOM 1595 C CA . ASP A 1 232 ? 9.933 -1.607 -3.730 1.00 88.44 232 ASP A CA 1
ATOM 1596 C C . ASP A 1 232 ? 9.799 -0.316 -4.553 1.00 88.44 232 ASP A C 1
ATOM 1598 O O . ASP A 1 232 ? 9.043 -0.236 -5.521 1.00 88.44 232 ASP A O 1
ATOM 1602 N N . LEU A 1 233 ? 10.590 0.707 -4.212 1.00 86.44 233 LEU A N 1
ATOM 1603 C CA . LEU A 1 233 ? 10.683 1.937 -5.008 1.00 86.44 233 LEU A CA 1
ATOM 1604 C C . LEU A 1 233 ? 11.390 1.671 -6.347 1.00 86.44 233 LEU A C 1
ATOM 1606 O O . LEU A 1 233 ? 12.332 0.886 -6.418 1.00 86.44 233 LEU A O 1
ATOM 1610 N N . SER A 1 234 ? 10.968 2.372 -7.404 1.00 86.12 234 SER A N 1
ATOM 1611 C CA . SER A 1 234 ? 11.398 2.101 -8.785 1.00 86.12 234 SER A CA 1
ATOM 1612 C C . SER A 1 234 ? 12.890 2.301 -9.044 1.00 86.12 234 SER A C 1
ATOM 1614 O O . SER A 1 234 ? 13.465 1.592 -9.868 1.00 86.12 234 SER A O 1
ATOM 1616 N N . VAL A 1 235 ? 13.534 3.267 -8.382 1.00 88.88 235 VAL A N 1
ATOM 1617 C CA . VAL A 1 235 ? 14.952 3.562 -8.602 1.00 88.88 235 VAL A CA 1
ATOM 1618 C C . VAL A 1 235 ? 15.599 4.191 -7.365 1.00 88.88 235 VAL A C 1
ATOM 1620 O O . VAL A 1 235 ? 15.024 5.065 -6.718 1.00 88.88 235 VAL A O 1
ATOM 1623 N N . LYS A 1 236 ? 16.831 3.770 -7.051 1.00 87.56 236 LYS A N 1
ATOM 1624 C CA . LYS A 1 236 ? 17.705 4.411 -6.057 1.00 87.56 236 LYS A CA 1
ATOM 1625 C C . LYS A 1 236 ? 18.964 4.909 -6.755 1.00 87.56 236 LYS A C 1
ATOM 1627 O O 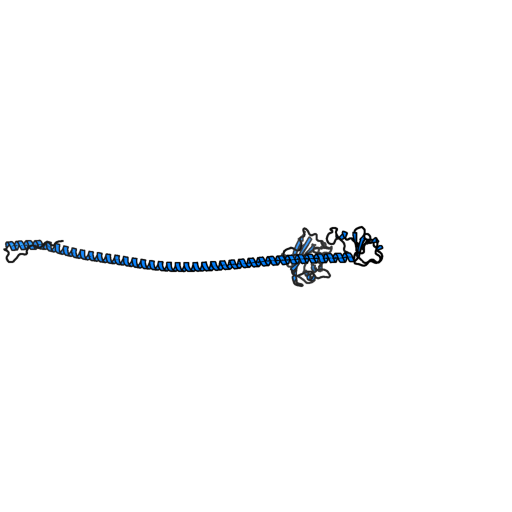. LYS A 1 236 ? 19.763 4.107 -7.228 1.00 87.56 236 LYS A O 1
ATOM 1632 N N . LEU A 1 237 ? 19.154 6.226 -6.784 1.00 86.19 237 LEU A N 1
ATOM 1633 C CA . LEU A 1 237 ? 20.319 6.864 -7.397 1.00 86.19 237 LEU A CA 1
ATOM 1634 C C . LEU A 1 237 ? 21.141 7.563 -6.302 1.00 86.19 237 LEU A C 1
ATOM 1636 O O . LEU A 1 237 ? 20.590 8.405 -5.595 1.00 86.19 237 LEU A O 1
ATOM 1640 N N . PRO A 1 238 ? 22.433 7.224 -6.113 1.00 84.31 238 PRO A N 1
ATOM 1641 C CA . PRO A 1 238 ? 23.273 7.882 -5.108 1.00 84.31 238 PRO A CA 1
ATOM 1642 C C . PRO A 1 238 ? 23.606 9.335 -5.479 1.00 84.31 238 PRO A C 1
ATOM 1644 O O . PRO A 1 238 ? 23.824 10.163 -4.602 1.00 84.31 238 PRO A O 1
ATOM 1647 N N . ASN A 1 239 ? 23.648 9.648 -6.773 1.00 84.31 239 ASN A N 1
ATOM 1648 C CA . ASN A 1 239 ? 23.697 10.999 -7.318 1.00 84.31 239 ASN A CA 1
ATOM 1649 C C . ASN A 1 239 ? 23.123 10.986 -8.743 1.00 84.31 239 ASN A C 1
ATOM 1651 O O . ASN A 1 239 ? 23.024 9.929 -9.370 1.00 84.31 239 ASN A O 1
ATOM 1655 N N . ILE A 1 240 ? 22.719 12.160 -9.228 1.00 87.31 240 ILE A N 1
ATOM 1656 C CA . ILE A 1 240 ? 22.195 12.362 -10.581 1.00 87.31 240 ILE A CA 1
ATOM 1657 C C . ILE A 1 240 ? 22.950 13.542 -11.188 1.00 87.31 240 ILE A C 1
ATOM 1659 O O . ILE A 1 240 ? 22.966 14.631 -10.615 1.00 87.31 240 ILE A O 1
ATOM 1663 N N . LYS A 1 241 ? 23.583 13.322 -12.344 1.00 85.75 241 LYS A N 1
ATOM 1664 C CA . LYS A 1 241 ? 24.133 14.388 -13.183 1.00 85.75 241 LYS A CA 1
ATOM 1665 C C . LYS A 1 241 ? 23.174 14.609 -14.343 1.00 85.75 241 LYS A C 1
ATOM 1667 O O . LYS A 1 241 ? 23.123 13.794 -15.258 1.00 85.75 241 LYS A O 1
ATOM 1672 N N . GLU A 1 242 ? 22.432 15.703 -14.295 1.00 87.56 242 GLU A N 1
ATOM 1673 C CA . GLU A 1 242 ? 21.512 16.088 -15.359 1.00 87.56 242 GLU A CA 1
ATOM 1674 C C . GLU A 1 242 ? 22.137 17.163 -16.258 1.00 87.56 242 GLU A C 1
ATOM 1676 O O . GLU A 1 242 ? 22.864 18.041 -15.786 1.00 87.56 242 GLU A O 1
ATOM 1681 N N . ALA A 1 243 ? 21.896 17.071 -17.566 1.00 86.94 243 ALA A N 1
ATOM 1682 C CA . ALA A 1 243 ? 22.314 18.096 -18.513 1.00 86.94 243 ALA A CA 1
ATOM 1683 C C . ALA A 1 243 ? 21.337 19.281 -18.480 1.00 86.94 243 ALA A C 1
ATOM 1685 O O . ALA A 1 243 ? 20.124 19.097 -18.413 1.00 86.94 243 ALA A O 1
ATOM 1686 N N . ILE A 1 244 ? 21.872 20.498 -18.567 1.00 93.44 244 ILE A N 1
ATOM 1687 C CA . ILE A 1 244 ? 21.082 21.726 -18.667 1.00 93.44 244 ILE A CA 1
ATOM 1688 C C . ILE A 1 244 ? 21.055 22.218 -20.114 1.00 93.44 244 ILE A C 1
ATOM 1690 O O . ILE A 1 244 ? 22.092 22.277 -20.777 1.00 93.44 244 ILE A O 1
ATOM 1694 N N . ALA A 1 245 ? 19.880 22.619 -20.593 1.00 96.12 245 ALA A N 1
ATOM 1695 C CA . ALA A 1 245 ? 19.753 23.312 -21.865 1.00 96.12 245 ALA A CA 1
ATOM 1696 C C . ALA A 1 245 ? 20.081 24.798 -21.678 1.00 96.12 245 ALA A C 1
ATOM 1698 O O . ALA A 1 245 ? 19.360 25.522 -20.995 1.00 96.12 245 ALA A O 1
ATOM 1699 N N . ILE A 1 246 ? 21.175 25.263 -22.279 1.00 96.12 246 ILE A N 1
ATOM 1700 C CA . ILE A 1 246 ? 21.600 26.666 -22.205 1.00 96.12 246 ILE A CA 1
ATOM 1701 C C . ILE A 1 246 ? 21.269 27.346 -23.529 1.00 96.12 246 ILE A C 1
ATOM 1703 O O . ILE A 1 246 ? 21.721 26.912 -24.588 1.00 96.12 246 ILE A O 1
ATOM 1707 N N . SER A 1 247 ? 20.518 28.442 -23.467 1.00 94.94 247 SER A N 1
ATOM 1708 C CA . SER A 1 247 ? 20.191 29.270 -24.625 1.00 94.94 247 SER A CA 1
ATOM 1709 C C . SER A 1 247 ? 20.656 30.702 -24.407 1.00 94.94 247 SER A C 1
ATOM 1711 O O . SER A 1 247 ? 20.452 31.289 -23.346 1.00 94.94 247 SER A O 1
ATOM 1713 N N . LYS A 1 248 ? 21.250 31.288 -25.450 1.00 95.38 248 LYS A N 1
ATOM 1714 C CA . LYS A 1 248 ? 21.659 32.700 -25.458 1.00 95.38 248 LYS A CA 1
ATOM 1715 C C . LYS A 1 248 ? 20.490 33.666 -25.667 1.00 95.38 248 LYS A C 1
ATOM 1717 O O . LYS A 1 248 ? 20.700 34.873 -25.619 1.00 95.38 248 LYS A O 1
ATOM 1722 N N . ALA A 1 249 ? 19.287 33.159 -25.932 1.00 94.50 249 ALA A N 1
ATOM 1723 C CA . ALA A 1 249 ? 18.091 33.979 -26.067 1.00 94.50 249 ALA A CA 1
ATOM 1724 C C . ALA A 1 249 ? 17.597 34.463 -24.696 1.00 94.50 249 ALA A C 1
ATOM 1726 O O . ALA A 1 249 ? 17.740 33.757 -23.699 1.00 94.50 249 ALA A O 1
ATOM 1727 N N . GLY A 1 250 ? 17.007 35.659 -24.664 1.00 94.00 250 GLY A N 1
ATOM 1728 C CA . GLY A 1 250 ? 16.254 36.146 -23.510 1.00 94.00 250 GLY A CA 1
ATOM 1729 C C . GLY A 1 250 ? 14.805 35.680 -23.572 1.00 94.00 250 GLY A C 1
ATOM 1730 O O . GLY A 1 250 ? 14.298 35.352 -24.646 1.00 94.00 250 GLY A O 1
ATOM 1731 N N . ALA A 1 251 ? 14.135 35.636 -22.422 1.00 96.38 251 ALA A N 1
ATOM 1732 C CA . ALA A 1 251 ? 12.725 35.273 -22.377 1.00 96.38 251 ALA A CA 1
ATOM 1733 C C . ALA A 1 251 ? 11.854 36.374 -23.012 1.00 96.38 251 ALA A C 1
ATOM 1735 O O . ALA A 1 251 ? 11.969 37.547 -22.648 1.00 96.38 251 ALA A O 1
ATOM 1736 N N . ALA A 1 252 ? 11.003 35.990 -23.966 1.00 95.44 252 ALA A N 1
ATOM 1737 C CA . ALA A 1 252 ? 10.013 36.857 -24.599 1.00 95.44 252 ALA A CA 1
ATOM 1738 C C . ALA A 1 252 ? 8.979 36.022 -25.366 1.00 95.44 252 ALA A C 1
ATOM 1740 O O . ALA A 1 252 ? 9.325 34.992 -25.947 1.00 95.44 252 ALA A O 1
ATOM 1741 N N . GLY A 1 253 ? 7.731 36.495 -25.435 1.00 94.31 253 GLY A N 1
ATOM 1742 C CA . GLY A 1 253 ? 6.706 35.887 -26.290 1.00 94.31 253 GLY A CA 1
ATOM 1743 C C . GLY A 1 253 ? 6.422 34.423 -25.937 1.00 94.31 253 GLY A C 1
ATOM 1744 O O . GLY A 1 253 ? 6.427 34.058 -24.768 1.00 94.31 253 GLY A O 1
ATOM 1745 N N . ALA A 1 254 ? 6.144 33.575 -26.927 1.00 95.44 254 ALA A N 1
ATOM 1746 C CA . ALA A 1 254 ? 5.876 32.157 -26.685 1.00 95.44 254 ALA A CA 1
ATOM 1747 C C . ALA A 1 254 ? 7.175 31.336 -26.659 1.00 95.44 254 ALA A C 1
ATOM 1749 O O . ALA A 1 254 ? 7.912 31.285 -27.643 1.00 95.44 254 ALA A O 1
ATOM 1750 N N . ILE A 1 255 ? 7.418 30.637 -25.553 1.00 96.81 255 ILE A N 1
ATOM 1751 C CA . ILE A 1 255 ? 8.545 29.726 -25.357 1.00 96.81 255 ILE A CA 1
ATOM 1752 C C . ILE A 1 255 ? 8.000 28.306 -25.291 1.00 96.81 255 ILE A C 1
ATOM 1754 O O . ILE A 1 255 ? 7.103 28.008 -24.503 1.00 96.81 255 ILE A O 1
ATOM 1758 N N . THR A 1 256 ? 8.559 27.413 -26.103 1.00 95.81 256 THR A N 1
ATOM 1759 C CA . THR A 1 256 ? 8.219 25.988 -26.049 1.00 95.81 256 THR A CA 1
ATOM 1760 C C . THR A 1 256 ? 9.271 25.226 -25.256 1.00 95.81 256 THR A C 1
ATOM 1762 O O . THR A 1 256 ? 10.466 25.449 -25.441 1.00 95.81 256 THR A O 1
ATOM 1765 N N . TYR A 1 257 ? 8.819 24.350 -24.365 1.00 96.94 257 TYR A N 1
ATOM 1766 C CA . TYR A 1 257 ? 9.651 23.576 -23.457 1.00 96.94 257 TYR A CA 1
ATOM 1767 C C . TYR A 1 257 ? 9.419 22.081 -23.692 1.00 96.94 257 TYR A C 1
ATOM 1769 O O . TYR A 1 257 ? 8.351 21.558 -23.365 1.00 96.94 257 TYR A O 1
ATOM 1777 N N . ASP A 1 258 ? 10.431 21.407 -24.239 1.00 96.19 258 ASP A N 1
ATOM 1778 C CA . ASP A 1 258 ? 10.373 19.989 -24.612 1.00 96.19 258 ASP A CA 1
ATOM 1779 C C . ASP A 1 258 ? 10.924 19.126 -23.476 1.00 96.19 258 ASP A C 1
ATOM 1781 O O . ASP A 1 258 ? 12.138 18.994 -23.309 1.00 96.19 258 ASP A O 1
ATOM 1785 N N . LEU A 1 259 ? 10.027 18.530 -22.690 1.00 94.62 259 LEU A N 1
ATOM 1786 C CA . LEU A 1 259 ? 10.371 17.757 -21.491 1.00 94.62 259 LEU A CA 1
ATOM 1787 C C . LEU A 1 259 ? 11.155 16.477 -21.793 1.00 94.62 259 LEU A C 1
ATOM 1789 O O . LEU A 1 259 ? 11.853 15.968 -20.923 1.00 94.62 259 LEU A O 1
ATOM 1793 N N . THR A 1 260 ? 11.085 15.955 -23.021 1.00 91.38 260 THR A N 1
ATOM 1794 C CA . THR A 1 260 ? 11.920 14.812 -23.424 1.00 91.38 260 THR A CA 1
ATOM 1795 C C . THR A 1 260 ? 13.373 15.195 -23.690 1.00 91.38 260 THR A C 1
ATOM 1797 O O . THR A 1 260 ? 14.223 14.314 -23.786 1.00 91.38 260 THR A O 1
ATOM 1800 N N . SER A 1 261 ? 13.657 16.487 -23.860 1.00 90.69 261 SER A N 1
ATOM 1801 C CA . SER A 1 261 ? 14.985 16.987 -24.227 1.00 90.69 261 SER A CA 1
ATOM 1802 C C . SER A 1 261 ? 15.730 17.588 -23.038 1.00 90.69 261 SER A C 1
ATOM 1804 O O . SER A 1 261 ? 16.959 17.615 -23.038 1.00 90.69 261 SER A O 1
ATOM 1806 N N . GLN A 1 262 ? 15.001 18.101 -22.045 1.00 91.00 262 GLN A N 1
ATOM 1807 C CA . GLN A 1 262 ? 15.566 18.851 -20.926 1.00 91.00 262 GLN A CA 1
ATOM 1808 C C . GLN A 1 262 ? 14.586 18.914 -19.745 1.00 91.00 262 GLN A C 1
ATOM 1810 O O . GLN A 1 262 ? 13.391 19.117 -19.954 1.00 91.00 262 GLN A O 1
ATOM 1815 N N . SER A 1 263 ? 15.099 18.850 -18.513 1.00 93.56 263 SER A N 1
ATOM 1816 C CA . SER A 1 263 ? 14.333 19.206 -17.298 1.00 93.56 263 SER A CA 1
ATOM 1817 C C . SER A 1 263 ? 14.749 20.554 -16.711 1.00 93.56 263 SER A C 1
ATOM 1819 O O . SER A 1 263 ? 14.059 21.105 -15.851 1.00 93.56 263 SER A O 1
ATOM 1821 N N . VAL A 1 264 ? 15.869 21.118 -17.180 1.00 96.75 264 VAL A N 1
ATOM 1822 C CA . VAL A 1 264 ? 16.335 22.458 -16.810 1.00 96.75 264 VAL A CA 1
ATOM 1823 C C . VAL A 1 264 ? 16.707 23.242 -18.066 1.00 96.75 264 VAL A C 1
ATOM 1825 O O . VAL A 1 264 ? 17.503 22.776 -18.883 1.00 96.75 264 VAL A O 1
ATOM 1828 N N . MET A 1 265 ? 16.169 24.457 -18.196 1.00 96.81 265 MET A N 1
ATOM 1829 C CA . MET A 1 265 ? 16.533 25.418 -19.239 1.00 96.81 265 MET A CA 1
ATOM 1830 C C . MET A 1 265 ? 17.041 26.713 -18.615 1.00 96.81 265 MET A C 1
ATOM 1832 O O . MET A 1 265 ? 16.381 27.265 -17.738 1.00 96.81 265 MET A O 1
ATOM 1836 N N . TYR A 1 266 ? 18.172 27.223 -19.097 1.00 97.44 266 TYR A N 1
ATOM 1837 C CA . TYR A 1 266 ? 18.736 28.508 -18.695 1.00 97.44 266 TYR A CA 1
ATOM 1838 C C . TYR A 1 266 ? 18.851 29.456 -19.892 1.00 97.44 266 TYR A C 1
ATOM 1840 O O . TYR A 1 266 ? 19.608 29.213 -20.833 1.00 97.44 266 TYR A O 1
ATOM 1848 N N . LEU A 1 267 ? 18.082 30.543 -19.830 1.00 97.75 267 LEU A N 1
ATOM 1849 C CA . LEU A 1 267 ? 18.092 31.662 -20.767 1.00 97.75 267 LEU A CA 1
ATOM 1850 C C . LEU A 1 267 ? 19.052 32.735 -20.246 1.00 97.75 267 LEU A C 1
ATOM 1852 O O . LEU A 1 267 ? 18.777 33.383 -19.235 1.00 97.75 267 LEU A O 1
ATOM 1856 N N . THR A 1 268 ? 20.200 32.891 -20.905 1.00 97.12 268 THR A N 1
ATOM 1857 C CA . THR A 1 268 ? 21.318 33.681 -20.361 1.00 97.12 268 THR A CA 1
ATOM 1858 C C . THR A 1 268 ? 21.252 35.168 -20.693 1.00 97.12 268 THR A C 1
ATOM 1860 O O . THR A 1 268 ? 21.969 35.951 -20.078 1.00 97.12 268 THR A O 1
ATOM 1863 N N . ALA A 1 269 ? 20.462 35.572 -21.690 1.00 97.50 269 ALA A N 1
ATOM 1864 C CA . ALA A 1 269 ? 20.247 36.985 -21.992 1.00 97.50 269 ALA A CA 1
ATOM 1865 C C . ALA A 1 269 ? 19.030 37.517 -21.229 1.00 97.50 269 ALA A C 1
ATOM 1867 O O . ALA A 1 269 ? 18.090 36.773 -20.950 1.00 97.50 269 ALA A O 1
ATOM 1868 N N . ASN A 1 270 ? 19.048 38.812 -20.910 1.00 97.44 270 ASN A N 1
ATOM 1869 C CA . ASN A 1 270 ? 17.963 39.453 -20.174 1.00 97.44 270 ASN A CA 1
ATOM 1870 C C . ASN A 1 270 ? 16.626 39.281 -20.905 1.00 97.44 270 ASN A C 1
ATOM 1872 O O . ASN A 1 270 ? 16.551 39.486 -22.119 1.00 97.44 270 ASN A O 1
ATOM 1876 N N . ALA A 1 271 ? 15.578 38.935 -20.158 1.00 97.38 271 ALA A N 1
ATOM 1877 C CA . ALA A 1 271 ? 14.212 38.941 -20.658 1.00 97.38 271 ALA A CA 1
ATOM 1878 C C . ALA A 1 271 ? 13.860 40.316 -21.251 1.00 97.38 271 ALA A C 1
ATOM 1880 O O . ALA A 1 271 ? 14.269 41.353 -20.726 1.00 97.38 271 ALA A O 1
ATOM 1881 N N . THR A 1 272 ? 13.115 40.318 -22.356 1.00 96.69 272 THR A N 1
ATOM 1882 C CA . THR A 1 272 ? 12.751 41.544 -23.092 1.00 96.69 272 THR A CA 1
ATOM 1883 C C . THR A 1 272 ? 11.246 41.791 -23.153 1.00 96.69 272 THR A C 1
ATOM 1885 O O . THR A 1 272 ? 10.827 42.873 -23.564 1.00 96.69 272 THR A O 1
ATOM 1888 N N . ALA A 1 273 ? 10.434 40.814 -22.741 1.00 96.56 273 ALA A N 1
ATOM 1889 C CA . ALA A 1 273 ? 8.987 40.919 -22.599 1.00 96.56 273 ALA A CA 1
ATOM 1890 C C . ALA A 1 273 ? 8.468 39.839 -21.640 1.00 96.56 273 ALA A C 1
ATOM 1892 O O . ALA A 1 273 ? 9.151 38.842 -21.402 1.00 96.56 273 ALA A O 1
ATOM 1893 N N . ASP A 1 274 ? 7.234 39.995 -21.149 1.00 96.88 274 ASP A N 1
ATOM 1894 C CA . ASP A 1 274 ? 6.504 38.879 -20.539 1.00 96.88 274 ASP A CA 1
ATOM 1895 C C . ASP A 1 274 ? 6.400 37.725 -21.544 1.00 96.88 274 ASP A C 1
ATOM 1897 O O . ASP A 1 274 ? 6.264 37.943 -22.756 1.00 96.88 274 ASP A O 1
ATOM 1901 N N . TRP A 1 275 ? 6.438 36.492 -21.045 1.00 97.75 275 TRP A N 1
ATOM 1902 C CA . TRP A 1 275 ? 6.397 35.308 -21.897 1.00 97.75 275 TRP A CA 1
ATOM 1903 C C . TRP A 1 275 ? 5.295 34.332 -21.505 1.00 97.75 275 TRP A C 1
ATOM 1905 O O . TRP A 1 275 ? 4.777 34.333 -20.386 1.00 97.75 275 TRP A O 1
ATOM 1915 N N . GLU A 1 276 ? 4.948 33.483 -22.463 1.00 97.81 276 GLU A N 1
ATOM 1916 C CA . GLU A 1 276 ? 4.138 32.296 -22.266 1.00 97.81 276 GLU A CA 1
ATOM 1917 C C . GLU A 1 276 ? 5.050 31.074 -22.331 1.00 97.81 276 GLU A C 1
ATOM 1919 O O . GLU A 1 276 ? 5.847 30.940 -23.259 1.00 97.81 276 GLU A O 1
ATOM 1924 N N . LEU A 1 277 ? 4.927 30.164 -21.374 1.00 97.75 277 LEU A N 1
ATOM 1925 C CA . LEU A 1 277 ? 5.684 28.921 -21.350 1.00 97.75 277 LEU A CA 1
ATOM 1926 C C . LEU A 1 277 ? 4.771 27.747 -21.681 1.00 97.75 277 LEU A C 1
ATOM 1928 O O . LEU A 1 277 ? 3.859 27.441 -20.918 1.00 97.75 277 LEU A O 1
ATOM 1932 N N . ASN A 1 278 ? 5.029 27.081 -22.801 1.00 97.75 278 ASN A N 1
ATOM 1933 C CA . ASN A 1 278 ? 4.293 25.901 -23.227 1.00 97.75 278 ASN A CA 1
ATOM 1934 C C . ASN A 1 278 ? 5.117 24.632 -23.001 1.00 97.75 278 ASN A C 1
ATOM 1936 O O . ASN A 1 278 ? 6.066 24.375 -23.743 1.00 97.75 278 ASN A O 1
ATOM 1940 N N . PHE A 1 279 ? 4.735 23.832 -22.010 1.00 98.38 279 PHE A N 1
ATOM 1941 C CA . PHE A 1 279 ? 5.296 22.502 -21.799 1.00 98.38 279 PHE A CA 1
ATOM 1942 C C . PHE A 1 279 ? 4.675 21.505 -22.769 1.00 98.38 279 PHE A C 1
ATOM 1944 O O . PHE A 1 279 ? 3.454 21.448 -22.916 1.00 98.38 279 PHE A O 1
ATOM 1951 N N . ARG A 1 280 ? 5.515 20.695 -23.406 1.00 97.19 280 ARG A N 1
ATOM 1952 C CA . ARG A 1 280 ? 5.093 19.557 -24.226 1.00 97.19 280 ARG A CA 1
ATOM 1953 C C . ARG A 1 280 ? 6.081 18.406 -24.071 1.00 97.19 280 ARG A C 1
ATOM 1955 O O . ARG A 1 280 ? 7.157 18.574 -23.497 1.00 97.19 280 ARG A O 1
ATOM 1962 N N . GLY A 1 281 ? 5.722 17.243 -24.604 1.00 94.62 281 GLY A N 1
ATOM 1963 C CA . GLY A 1 281 ? 6.659 16.133 -24.738 1.00 94.62 281 GLY A CA 1
ATOM 1964 C C . GLY A 1 281 ? 7.816 16.520 -25.657 1.00 94.62 281 GLY A C 1
ATOM 1965 O O . GLY A 1 281 ? 8.945 16.698 -25.210 1.00 94.62 281 GLY A O 1
ATOM 1966 N N . SER A 1 282 ? 7.503 16.709 -26.937 1.00 93.50 282 SER A N 1
ATOM 1967 C CA . SER A 1 282 ? 8.437 17.128 -27.986 1.00 93.50 282 SER A CA 1
ATOM 1968 C C . SER A 1 282 ? 7.690 17.814 -29.137 1.00 93.50 282 SER A C 1
ATOM 1970 O O . SER A 1 282 ? 6.474 17.997 -29.086 1.00 93.50 282 SER A O 1
ATOM 1972 N N . ALA A 1 283 ? 8.389 18.157 -30.223 1.00 91.69 283 ALA A N 1
ATOM 1973 C CA . ALA A 1 283 ? 7.753 18.656 -31.444 1.00 91.69 283 ALA A CA 1
ATOM 1974 C C . ALA A 1 283 ? 6.763 17.672 -32.099 1.00 91.69 283 ALA A C 1
ATOM 1976 O O . ALA A 1 283 ? 5.889 18.114 -32.841 1.00 91.69 283 ALA A O 1
ATOM 1977 N N . SER A 1 284 ? 6.887 16.367 -31.837 1.00 91.25 284 SER A N 1
ATOM 1978 C CA . SER A 1 284 ? 6.069 15.310 -32.450 1.00 91.25 284 SER A CA 1
ATOM 1979 C C . SER A 1 284 ? 5.190 14.538 -31.460 1.00 91.25 284 SER A C 1
ATOM 1981 O O . SER A 1 284 ? 4.418 13.683 -31.891 1.00 91.25 284 SER A O 1
ATOM 1983 N N . ALA A 1 285 ? 5.280 14.822 -30.157 1.00 94.12 285 ALA A N 1
ATOM 1984 C CA . ALA A 1 285 ? 4.507 14.145 -29.117 1.00 94.12 285 ALA A CA 1
ATOM 1985 C C . ALA A 1 285 ? 3.980 15.136 -28.072 1.00 94.12 285 ALA A C 1
ATOM 1987 O O . ALA A 1 285 ? 4.730 15.971 -27.558 1.00 94.12 285 ALA A O 1
ATOM 1988 N N . SER A 1 286 ? 2.698 15.010 -27.724 1.00 96.62 286 SER A N 1
ATOM 1989 C CA . SER A 1 286 ? 2.100 15.764 -26.620 1.00 96.62 286 SER A CA 1
ATOM 1990 C C . SER A 1 286 ? 2.571 15.210 -25.277 1.00 96.62 286 SER A C 1
ATOM 1992 O O . SER A 1 286 ? 2.813 14.007 -25.147 1.00 96.62 286 SER A O 1
ATOM 1994 N N . LEU A 1 287 ? 2.672 16.062 -24.260 1.00 96.50 287 LEU A N 1
ATOM 1995 C CA . LEU A 1 287 ? 2.938 15.625 -22.893 1.00 96.50 287 LEU A CA 1
ATOM 1996 C C . LEU A 1 287 ? 1.833 14.687 -22.395 1.00 96.50 287 LEU A C 1
ATOM 1998 O O . LEU A 1 287 ? 2.120 13.691 -21.734 1.00 96.50 287 LEU A O 1
ATOM 2002 N N . ASP A 1 288 ? 0.584 14.950 -22.787 1.00 97.12 288 ASP A N 1
ATOM 2003 C CA . ASP A 1 288 ? -0.546 14.068 -22.499 1.00 97.12 288 ASP A CA 1
ATOM 2004 C C . ASP A 1 288 ? -0.338 12.641 -23.019 1.00 97.12 288 ASP A C 1
ATOM 2006 O O . ASP A 1 288 ? -0.664 11.693 -22.312 1.00 97.12 288 ASP A O 1
ATOM 2010 N N . SER A 1 289 ? 0.254 12.459 -24.201 1.00 96.44 289 SER A N 1
ATOM 2011 C CA . SER A 1 289 ? 0.517 11.117 -24.743 1.00 96.44 289 SER A CA 1
ATOM 2012 C C . SER A 1 289 ? 1.657 10.376 -24.037 1.00 96.44 289 SER A C 1
ATOM 2014 O O . SER A 1 289 ? 1.726 9.150 -24.108 1.00 96.44 289 SER A O 1
ATOM 2016 N N . LEU A 1 290 ? 2.549 11.108 -23.363 1.00 94.06 290 LEU A N 1
ATOM 2017 C CA . LEU A 1 290 ? 3.742 10.551 -22.722 1.00 94.06 290 LEU A CA 1
ATOM 2018 C C . LEU A 1 290 ? 3.551 10.247 -21.235 1.00 94.06 290 LEU A C 1
ATOM 2020 O O . LEU A 1 290 ? 4.327 9.470 -20.687 1.00 94.06 290 LEU A O 1
ATOM 2024 N N . MET A 1 291 ? 2.542 10.843 -20.597 1.00 95.31 291 MET A N 1
ATOM 2025 C CA . MET A 1 291 ? 2.253 10.650 -19.177 1.00 95.31 291 MET A CA 1
ATOM 2026 C C . MET A 1 291 ? 0.976 9.838 -18.958 1.00 95.31 291 MET A C 1
ATOM 2028 O O . MET A 1 291 ? -0.037 10.016 -19.640 1.00 95.31 291 MET A O 1
ATOM 2032 N N . THR A 1 292 ? 0.981 9.018 -17.918 1.00 95.06 292 THR A N 1
ATOM 2033 C CA . THR A 1 292 ? -0.196 8.349 -17.356 1.00 95.06 292 THR A CA 1
ATOM 2034 C C . THR A 1 292 ? -0.791 9.196 -16.228 1.00 95.06 292 THR A C 1
ATOM 2036 O O . THR A 1 292 ? -0.096 9.974 -15.574 1.00 95.06 292 THR A O 1
ATOM 2039 N N . ALA A 1 293 ? -2.102 9.083 -15.989 1.00 96.38 293 ALA A N 1
ATOM 2040 C CA . ALA A 1 293 ? -2.716 9.722 -14.827 1.00 96.38 293 ALA A CA 1
ATOM 2041 C C . ALA A 1 293 ? -2.071 9.204 -13.526 1.00 96.38 293 ALA A C 1
ATOM 2043 O O . ALA A 1 293 ? -1.910 7.999 -13.352 1.00 96.38 293 ALA A O 1
ATOM 2044 N N . GLY A 1 294 ? -1.704 10.120 -12.629 1.00 93.88 294 GLY A N 1
ATOM 2045 C CA . GLY A 1 294 ? -0.947 9.835 -11.407 1.00 93.88 294 GLY A CA 1
ATOM 2046 C C . GLY A 1 294 ? 0.559 10.092 -11.520 1.00 93.88 294 GLY A C 1
ATOM 2047 O O . GLY A 1 294 ? 1.239 10.104 -10.498 1.00 93.88 294 GLY A O 1
ATOM 2048 N N . GLU A 1 295 ? 1.087 10.348 -12.720 1.00 95.12 295 GLU A N 1
ATOM 2049 C CA . GLU A 1 295 ? 2.501 10.677 -12.913 1.00 95.12 295 GLU A CA 1
ATOM 2050 C C . GLU A 1 295 ? 2.777 12.179 -12.753 1.00 95.12 295 GLU A C 1
ATOM 2052 O O . GLU A 1 295 ? 1.924 13.037 -13.016 1.00 95.12 295 GLU A O 1
ATOM 2057 N N . VAL A 1 296 ? 4.008 12.495 -12.339 1.00 96.75 296 VAL A N 1
ATOM 2058 C CA . VAL A 1 296 ? 4.523 13.859 -12.200 1.00 96.75 296 VAL A CA 1
ATOM 2059 C C . VAL A 1 296 ? 5.833 14.009 -12.965 1.00 96.75 296 VAL A C 1
ATOM 2061 O O . VAL A 1 296 ? 6.693 13.131 -12.913 1.00 96.75 296 VAL A O 1
ATOM 2064 N N . VAL A 1 297 ? 5.997 15.143 -13.643 1.00 96.56 297 VAL A N 1
ATOM 2065 C CA . VAL A 1 297 ? 7.261 15.560 -14.258 1.00 96.56 297 VAL A CA 1
ATOM 2066 C C . VAL A 1 297 ? 7.657 16.938 -13.733 1.00 96.56 297 VAL A C 1
ATOM 2068 O O . VAL A 1 297 ? 6.811 17.823 -13.574 1.00 96.56 297 VAL A O 1
ATOM 2071 N N . SER A 1 298 ? 8.941 17.105 -13.429 1.00 96.38 298 SER A N 1
ATOM 2072 C CA . SER A 1 298 ? 9.499 18.354 -12.910 1.00 96.38 298 SER A CA 1
ATOM 2073 C C . SER A 1 298 ? 10.223 19.114 -14.014 1.00 96.38 298 SER A C 1
ATOM 2075 O O . SER A 1 298 ? 10.954 18.514 -14.797 1.00 96.38 298 SER A O 1
ATOM 2077 N N . ALA A 1 299 ? 10.063 20.434 -14.049 1.00 97.69 299 ALA A N 1
ATOM 2078 C CA . ALA A 1 299 ? 10.778 21.309 -14.970 1.00 97.69 299 ALA A CA 1
ATOM 2079 C C . ALA A 1 299 ? 11.228 22.593 -14.286 1.00 97.69 299 ALA A C 1
ATOM 2081 O O . ALA A 1 299 ? 10.504 23.160 -13.468 1.00 97.69 299 ALA A O 1
ATOM 2082 N N . THR A 1 300 ? 12.406 23.081 -14.663 1.00 98.06 300 THR A N 1
ATOM 2083 C CA . THR A 1 300 ? 12.932 24.367 -14.203 1.00 98.06 300 THR A CA 1
ATOM 2084 C C . THR A 1 300 ? 13.287 25.255 -15.392 1.00 98.06 300 THR A C 1
ATOM 2086 O O . THR A 1 300 ? 13.975 24.827 -16.324 1.00 98.06 300 THR A O 1
ATOM 2089 N N . LEU A 1 301 ? 12.821 26.504 -15.361 1.00 97.75 301 LEU A N 1
ATOM 2090 C CA . LEU A 1 301 ? 13.226 27.572 -16.270 1.00 97.75 301 LEU A CA 1
ATOM 2091 C C . LEU A 1 301 ? 13.948 28.656 -15.472 1.00 97.75 301 LEU A C 1
ATOM 2093 O O . LEU A 1 301 ? 13.363 29.258 -14.579 1.00 97.75 301 LEU A O 1
ATOM 2097 N N . ILE A 1 302 ? 15.191 28.940 -15.835 1.00 98.06 302 ILE A N 1
ATOM 2098 C CA . ILE A 1 302 ? 15.986 30.031 -15.281 1.00 98.06 302 ILE A CA 1
ATOM 2099 C C . ILE A 1 302 ? 16.054 31.130 -16.340 1.00 98.06 302 ILE A C 1
ATOM 2101 O O . ILE A 1 302 ? 16.529 30.887 -17.451 1.00 98.06 302 ILE A O 1
ATOM 2105 N N . ALA A 1 303 ? 15.578 32.326 -16.006 1.00 97.81 303 ALA A N 1
ATOM 2106 C CA . ALA A 1 303 ? 15.600 33.485 -16.890 1.00 97.81 303 ALA A CA 1
ATOM 2107 C C . ALA A 1 303 ? 16.484 34.589 -16.303 1.00 97.81 303 ALA A C 1
ATOM 2109 O O . ALA A 1 303 ? 16.273 35.016 -15.166 1.00 97.81 303 ALA A O 1
ATOM 2110 N N . ALA A 1 304 ? 17.461 35.062 -17.078 1.00 97.81 304 ALA A N 1
ATOM 2111 C CA . ALA A 1 304 ? 18.199 36.271 -16.737 1.00 97.81 304 ALA A CA 1
ATOM 2112 C C . ALA A 1 304 ? 17.300 37.511 -16.847 1.00 97.81 304 ALA A C 1
ATOM 2114 O O . ALA A 1 304 ? 16.487 37.628 -17.768 1.00 97.81 304 ALA A O 1
ATOM 2115 N N . GLN A 1 305 ? 17.446 38.440 -15.904 1.00 97.19 305 GLN A N 1
ATOM 2116 C CA . GLN A 1 3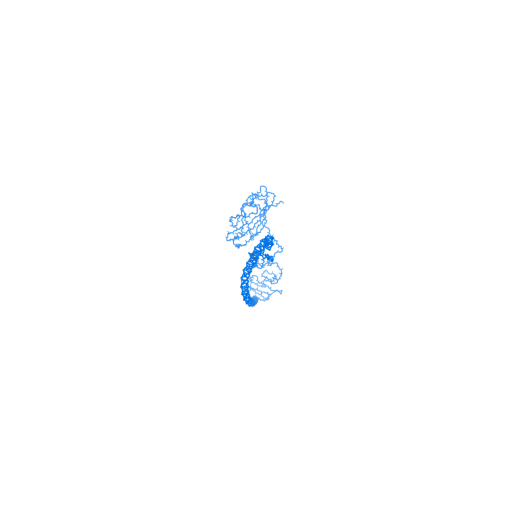05 ? 16.594 39.620 -15.776 1.00 97.19 305 GLN A CA 1
ATOM 2117 C C . GLN A 1 305 ? 17.402 40.916 -15.823 1.00 97.19 305 GLN A C 1
ATOM 2119 O O . GLN A 1 305 ? 18.351 41.114 -15.059 1.00 97.19 305 GLN A O 1
ATOM 2124 N N . GLY A 1 306 ? 16.956 41.842 -16.673 1.00 94.31 306 GLY A N 1
ATOM 2125 C CA . GLY A 1 306 ? 17.428 43.226 -16.717 1.00 94.31 306 GLY A CA 1
ATOM 2126 C C . GLY A 1 306 ? 16.354 44.212 -16.244 1.00 94.31 306 GLY A C 1
ATOM 2127 O O . GLY A 1 306 ? 15.263 43.793 -15.869 1.00 94.31 306 GLY A O 1
ATOM 2128 N N . PRO A 1 307 ? 16.636 45.524 -16.232 1.00 93.00 307 PRO A N 1
ATOM 2129 C CA . PRO A 1 307 ? 15.621 46.564 -16.103 1.00 93.00 307 PRO A CA 1
ATOM 2130 C C . PRO A 1 307 ? 15.083 46.983 -17.493 1.00 93.00 307 PRO A C 1
ATOM 2132 O O . PRO A 1 307 ? 15.890 47.373 -18.339 1.00 93.00 307 PRO A O 1
ATOM 2135 N N . PRO A 1 308 ? 13.755 46.992 -17.739 1.00 93.19 308 PRO A N 1
ATOM 2136 C CA . PRO A 1 308 ? 12.686 46.471 -16.882 1.00 93.19 308 PRO A CA 1
ATOM 2137 C C . PRO A 1 308 ? 12.695 44.937 -16.825 1.00 93.19 308 PRO A C 1
ATOM 2139 O O . PRO A 1 308 ? 13.116 44.284 -17.775 1.00 93.19 308 PRO A O 1
ATOM 2142 N N . ALA A 1 309 ? 12.225 44.381 -15.708 1.00 94.88 309 ALA A N 1
ATOM 2143 C CA . ALA A 1 309 ? 12.144 42.937 -15.518 1.00 94.88 309 ALA A CA 1
ATOM 2144 C C . ALA A 1 309 ? 10.773 42.405 -15.935 1.00 94.88 309 ALA A C 1
ATOM 2146 O O . ALA A 1 309 ? 9.760 43.094 -15.794 1.00 94.88 309 ALA A O 1
ATOM 2147 N N . PHE A 1 310 ? 10.748 41.158 -16.392 1.00 96.94 310 PHE A N 1
ATOM 2148 C CA . PHE A 1 310 ? 9.561 40.521 -16.962 1.00 96.94 310 PHE A CA 1
ATOM 2149 C C . PHE A 1 310 ? 9.255 39.198 -16.276 1.00 96.94 310 PHE A C 1
ATOM 2151 O O . PHE A 1 310 ? 10.095 38.655 -15.560 1.00 96.94 310 PHE A O 1
ATOM 2158 N N . LEU A 1 311 ? 8.055 38.664 -16.480 1.00 96.06 311 LEU A N 1
ATOM 2159 C CA . LEU A 1 311 ? 7.626 37.438 -15.810 1.00 96.06 311 LEU A CA 1
ATOM 2160 C C . LEU A 1 311 ? 7.049 36.399 -16.768 1.00 96.06 311 LEU A C 1
ATOM 2162 O O . LEU A 1 311 ? 6.549 36.716 -17.851 1.00 96.06 311 LEU A O 1
ATOM 2166 N N . ASN A 1 312 ? 7.062 35.142 -16.320 1.00 96.25 312 ASN A N 1
ATOM 2167 C CA . ASN A 1 312 ? 6.261 34.108 -16.957 1.00 96.25 312 ASN A CA 1
ATOM 2168 C C . ASN A 1 312 ? 4.782 34.360 -16.657 1.00 96.25 312 ASN A C 1
ATOM 2170 O O . ASN A 1 312 ? 4.327 34.179 -15.524 1.00 96.25 312 ASN A O 1
ATOM 2174 N N . LYS A 1 313 ? 4.041 34.784 -17.674 1.00 95.62 313 LYS A N 1
ATOM 2175 C CA . LYS A 1 313 ? 2.673 35.272 -17.525 1.00 95.62 313 LYS A CA 1
ATOM 2176 C C . LYS A 1 313 ? 1.637 34.180 -17.707 1.00 95.62 313 LYS A C 1
ATOM 2178 O O . LYS A 1 313 ? 0.613 34.190 -17.027 1.00 95.62 313 LYS A O 1
ATOM 2183 N N . ILE A 1 314 ? 1.881 33.258 -18.634 1.00 97.25 314 ILE A N 1
ATOM 2184 C CA . ILE A 1 314 ? 0.940 32.194 -18.985 1.00 97.25 314 ILE A CA 1
ATOM 2185 C C . ILE A 1 314 ? 1.705 30.883 -19.065 1.00 97.25 314 ILE A C 1
ATOM 2187 O O . ILE A 1 314 ? 2.671 30.763 -19.810 1.00 97.25 314 ILE A O 1
ATOM 2191 N N . VAL A 1 315 ? 1.221 29.876 -18.346 1.00 98.06 315 VAL A N 1
ATOM 2192 C CA . VAL A 1 315 ? 1.687 28.500 -18.502 1.00 98.06 315 VAL A CA 1
ATOM 2193 C C . VAL A 1 315 ? 0.678 27.743 -19.354 1.00 98.06 315 VAL A C 1
ATOM 2195 O O . VAL A 1 315 ? -0.533 27.849 -19.152 1.00 98.06 315 VAL A O 1
ATOM 2198 N N . LYS A 1 316 ? 1.181 26.986 -20.323 1.00 98.12 316 LYS A N 1
ATOM 2199 C CA . LYS A 1 316 ? 0.408 26.098 -21.184 1.00 98.12 316 LYS A CA 1
ATOM 2200 C C . LYS A 1 316 ? 0.978 24.687 -21.095 1.00 98.12 316 LYS A C 1
ATOM 2202 O O . LYS A 1 316 ? 2.178 24.510 -20.879 1.00 98.12 316 LYS A O 1
ATOM 2207 N N . ILE A 1 317 ? 0.112 23.700 -21.268 1.00 97.94 317 ILE A N 1
ATOM 2208 C CA . ILE A 1 317 ? 0.489 22.308 -21.502 1.00 97.94 317 ILE A CA 1
ATOM 2209 C C . ILE A 1 317 ? -0.126 21.911 -22.834 1.00 97.94 317 ILE A C 1
ATOM 2211 O O . ILE A 1 317 ? -1.329 22.077 -23.027 1.00 97.94 317 ILE A O 1
ATOM 2215 N N . ASP A 1 318 ? 0.701 21.443 -23.765 1.00 96.88 318 ASP A N 1
ATOM 2216 C CA . ASP A 1 318 ? 0.278 21.037 -25.109 1.00 96.88 318 ASP A CA 1
ATOM 2217 C C . ASP A 1 318 ? -0.567 22.107 -25.835 1.00 96.88 318 ASP A C 1
ATOM 2219 O O . ASP A 1 318 ? -1.523 21.817 -26.548 1.00 96.88 318 ASP A O 1
ATOM 2223 N N . GLY A 1 319 ? -0.216 23.382 -25.640 1.00 95.19 319 GLY A N 1
ATOM 2224 C CA . GLY A 1 319 ? -0.898 24.541 -26.220 1.00 95.19 319 GLY A CA 1
ATOM 2225 C C . GLY A 1 319 ? -2.130 25.017 -25.444 1.00 95.19 319 GLY A C 1
ATOM 2226 O O . GLY A 1 319 ? -2.638 26.103 -25.733 1.00 95.19 319 GLY A O 1
ATOM 2227 N N . VAL A 1 320 ? -2.581 24.274 -24.432 1.00 96.56 320 VAL A N 1
ATOM 2228 C CA . VAL A 1 320 ? -3.756 24.607 -23.616 1.00 96.56 320 VAL A CA 1
ATOM 2229 C C . VAL A 1 320 ? -3.332 25.374 -22.358 1.00 96.56 320 VAL A C 1
ATOM 2231 O O . VAL A 1 320 ? -2.492 24.878 -21.606 1.00 96.56 320 VAL A O 1
ATOM 2234 N N . PRO A 1 321 ? -3.889 26.569 -22.082 1.00 96.94 321 PRO A N 1
ATOM 2235 C CA . PRO A 1 321 ? -3.597 27.309 -20.857 1.00 96.94 321 PRO A CA 1
ATOM 2236 C C . PRO A 1 321 ? -3.975 26.539 -19.590 1.00 96.94 321 PRO A C 1
ATOM 2238 O O . PRO A 1 321 ? -5.082 26.017 -19.471 1.00 96.94 321 PRO A O 1
ATOM 2241 N N . VAL A 1 322 ? -3.070 26.538 -18.613 1.00 97.00 322 VAL A N 1
ATOM 2242 C CA . VAL A 1 322 ? -3.288 25.982 -17.274 1.00 97.00 322 VAL A CA 1
ATOM 2243 C C . VAL A 1 322 ? -2.929 27.045 -16.248 1.00 97.00 322 VAL A C 1
ATOM 2245 O O . VAL A 1 322 ? -1.909 27.714 -16.376 1.00 97.00 322 VAL A O 1
ATOM 2248 N N . VAL A 1 323 ? -3.761 27.201 -15.217 1.00 97.00 323 VAL A N 1
ATOM 2249 C CA . VAL A 1 323 ? -3.489 28.119 -14.102 1.00 97.00 323 VAL A CA 1
ATOM 2250 C C . VAL A 1 323 ? -2.657 27.379 -13.052 1.00 97.00 323 VAL A C 1
ATOM 2252 O O . VAL A 1 323 ? -3.193 26.485 -12.389 1.00 97.00 323 VAL A O 1
ATOM 2255 N N . PRO A 1 324 ? -1.365 27.714 -12.863 1.00 97.69 324 PRO A N 1
ATOM 2256 C CA . PRO A 1 324 ? -0.557 27.049 -11.855 1.00 97.69 324 PRO A CA 1
ATOM 2257 C C . PRO A 1 324 ? -0.986 27.452 -10.446 1.00 97.69 324 PRO A C 1
ATOM 2259 O O . PRO A 1 324 ? -1.378 28.594 -10.185 1.00 97.69 324 PRO A O 1
ATOM 2262 N N . LYS A 1 325 ? -0.840 26.522 -9.507 1.00 97.88 325 LYS A N 1
ATOM 2263 C CA . LYS A 1 325 ? -0.936 26.785 -8.073 1.00 97.88 325 LYS A CA 1
ATOM 2264 C C . LYS A 1 325 ? 0.430 27.243 -7.576 1.00 97.88 325 LYS A C 1
ATOM 2266 O O . LYS A 1 325 ? 1.319 26.428 -7.337 1.00 97.88 325 LYS A O 1
ATOM 2271 N N . TRP A 1 326 ? 0.588 28.556 -7.463 1.00 96.06 326 TRP A N 1
ATOM 2272 C CA . TRP A 1 326 ? 1.830 29.179 -7.019 1.00 96.06 326 TRP A CA 1
ATOM 2273 C C . TRP A 1 326 ? 1.949 29.190 -5.497 1.00 96.06 326 TRP A C 1
ATOM 2275 O O . TRP A 1 326 ? 1.023 29.624 -4.804 1.00 96.06 326 TRP A O 1
ATOM 2285 N N . ILE A 1 327 ? 3.107 28.795 -4.970 1.00 93.00 327 ILE A N 1
ATOM 2286 C CA . ILE A 1 327 ? 3.432 29.049 -3.564 1.00 93.00 327 ILE A CA 1
ATOM 2287 C C . ILE A 1 327 ? 3.511 30.566 -3.330 1.00 93.00 327 ILE A C 1
ATOM 2289 O O . ILE A 1 327 ? 4.221 31.274 -4.037 1.00 93.00 327 ILE A O 1
ATOM 2293 N N . GLY A 1 328 ? 2.733 31.087 -2.378 1.00 90.06 328 GLY A N 1
ATOM 2294 C CA . GLY A 1 328 ? 2.677 32.530 -2.097 1.00 90.06 328 GLY A CA 1
ATOM 2295 C C . GLY A 1 328 ? 1.908 33.386 -3.120 1.00 90.06 328 GLY A C 1
ATOM 2296 O O . GLY A 1 328 ? 1.833 34.601 -2.946 1.00 90.06 328 GLY A O 1
ATOM 2297 N N . GLY A 1 329 ? 1.285 32.777 -4.137 1.00 90.94 329 GLY A N 1
ATOM 2298 C CA . GLY A 1 329 ? 0.532 33.471 -5.192 1.00 90.94 329 GLY A CA 1
ATOM 2299 C C . GLY A 1 329 ? 1.344 33.735 -6.473 1.00 90.94 329 GLY A C 1
ATOM 2300 O O . GLY A 1 329 ? 2.561 33.562 -6.479 1.00 90.94 329 GLY A O 1
ATOM 2301 N N . PRO A 1 330 ? 0.683 34.097 -7.591 1.00 91.69 330 PRO A N 1
ATOM 2302 C CA . PRO A 1 330 ? 1.351 34.263 -8.882 1.00 91.69 330 PRO A CA 1
ATOM 2303 C C . PRO A 1 330 ? 2.330 35.453 -8.881 1.00 91.69 330 PRO A C 1
ATOM 2305 O O . PRO A 1 330 ? 2.063 36.454 -8.203 1.00 91.69 330 PRO A O 1
ATOM 2308 N N . PRO A 1 331 ? 3.425 35.393 -9.667 1.00 91.62 331 PRO A N 1
ATOM 2309 C CA . PRO A 1 331 ? 4.344 36.513 -9.835 1.00 91.62 331 PRO A CA 1
ATOM 2310 C C . PRO A 1 331 ? 3.602 37.764 -10.313 1.00 91.62 331 PRO A C 1
ATOM 2312 O O . PRO A 1 331 ? 2.826 37.712 -11.267 1.00 91.62 331 PRO A O 1
ATOM 2315 N N . LYS A 1 332 ? 3.838 38.898 -9.646 1.00 91.56 332 LYS A N 1
ATOM 2316 C CA . LYS A 1 332 ? 3.227 40.195 -10.001 1.00 91.56 332 LYS A CA 1
ATOM 2317 C C . LYS A 1 332 ? 4.150 41.088 -10.835 1.00 91.56 332 LYS A C 1
ATOM 2319 O O . LYS A 1 332 ? 3.669 41.999 -11.498 1.00 91.56 332 LYS A O 1
ATOM 2324 N N . ALA A 1 333 ? 5.454 40.837 -10.770 1.00 90.38 333 ALA A N 1
ATOM 2325 C CA . ALA A 1 333 ? 6.511 41.513 -11.512 1.00 90.38 333 ALA A CA 1
ATOM 2326 C C . ALA A 1 333 ? 7.702 40.549 -11.660 1.00 90.38 333 ALA A C 1
ATOM 2328 O O . ALA A 1 333 ? 7.826 39.614 -10.863 1.00 90.38 333 ALA A O 1
ATOM 2329 N N . GLY A 1 334 ? 8.564 40.780 -12.653 1.00 88.62 334 GLY A N 1
ATOM 2330 C CA . GLY A 1 334 ? 9.892 40.159 -12.692 1.00 88.62 334 GLY A CA 1
ATOM 2331 C C . GLY A 1 334 ? 10.844 40.819 -11.696 1.00 88.62 334 GLY A C 1
ATOM 2332 O O . GLY A 1 334 ? 10.572 41.926 -11.215 1.00 88.62 334 GLY A O 1
ATOM 2333 N N . ASN A 1 335 ? 11.983 40.182 -11.413 1.00 91.12 335 ASN A N 1
ATOM 2334 C CA . ASN A 1 335 ? 12.967 40.753 -10.495 1.00 91.12 335 ASN A CA 1
ATOM 2335 C C . ASN A 1 335 ? 14.216 41.275 -11.231 1.00 91.12 335 ASN A C 1
ATOM 2337 O O . ASN A 1 335 ? 14.999 40.476 -11.734 1.00 91.12 335 ASN A O 1
ATOM 2341 N N . PRO A 1 336 ? 14.459 42.599 -11.283 1.00 92.62 336 PRO A N 1
ATOM 2342 C CA . PRO A 1 336 ? 15.568 43.153 -12.056 1.00 92.62 336 PRO A CA 1
ATOM 2343 C C . PRO A 1 336 ? 16.931 42.810 -11.447 1.00 92.62 336 PRO A C 1
ATOM 2345 O O . PRO A 1 336 ? 17.069 42.726 -10.224 1.00 92.62 336 PRO A O 1
ATOM 2348 N N . ASN A 1 337 ? 17.945 42.730 -12.315 1.00 91.00 337 ASN A N 1
ATOM 2349 C CA . ASN A 1 337 ? 19.353 42.513 -11.970 1.00 91.00 337 ASN A CA 1
ATOM 2350 C C . ASN A 1 337 ? 19.577 41.196 -11.207 1.00 91.00 337 ASN A C 1
ATOM 2352 O O . ASN A 1 337 ? 19.956 41.203 -10.035 1.00 91.00 337 ASN A O 1
ATOM 2356 N N . GLY A 1 338 ? 19.315 40.072 -11.870 1.00 93.88 338 GLY A N 1
ATOM 2357 C CA . GLY A 1 338 ? 19.500 38.743 -11.294 1.00 93.88 338 GLY A CA 1
ATOM 2358 C C . GLY A 1 338 ? 18.958 37.635 -12.189 1.00 93.88 338 GLY A C 1
ATOM 2359 O O . GLY A 1 338 ? 18.757 37.831 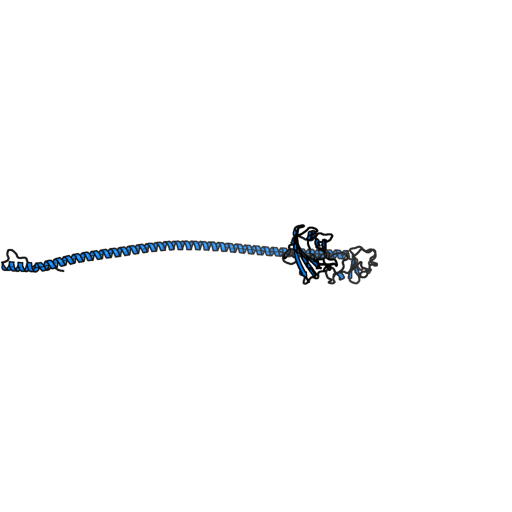-13.391 1.00 93.88 338 GLY A O 1
ATOM 2360 N N . LEU A 1 339 ? 18.711 36.475 -11.588 1.00 96.94 339 LEU A N 1
ATOM 2361 C CA . LEU A 1 339 ? 18.028 35.349 -12.215 1.00 96.94 339 LEU A CA 1
ATOM 2362 C C . LEU A 1 339 ? 16.699 35.095 -11.512 1.00 96.94 339 LEU A C 1
ATOM 2364 O O . LEU A 1 339 ? 16.650 35.008 -10.283 1.00 96.94 339 LEU A O 1
ATOM 2368 N N . ASP A 1 340 ? 15.655 34.879 -12.302 1.00 97.38 340 ASP A N 1
ATOM 2369 C CA . ASP A 1 340 ? 14.409 34.299 -11.820 1.00 97.38 340 ASP A CA 1
ATOM 2370 C C . ASP A 1 340 ? 14.382 32.815 -12.183 1.00 97.38 340 ASP A C 1
ATOM 2372 O O . ASP A 1 340 ? 14.389 32.448 -13.360 1.00 97.38 340 ASP A O 1
ATOM 2376 N N . SER A 1 341 ? 14.364 31.958 -11.164 1.00 97.19 341 SER A N 1
ATOM 2377 C CA . SER A 1 341 ? 14.206 30.515 -11.321 1.00 97.19 341 SER A CA 1
ATOM 2378 C C . SER A 1 341 ? 12.761 30.125 -11.065 1.00 97.19 341 SER A C 1
ATOM 2380 O O . SER A 1 341 ? 12.233 30.315 -9.967 1.00 97.19 341 SER A O 1
ATOM 2382 N N . TYR A 1 342 ? 12.132 29.568 -12.087 1.00 97.75 342 TYR A N 1
ATOM 2383 C CA . TYR A 1 342 ? 10.776 29.061 -12.054 1.00 97.75 342 TYR A CA 1
ATOM 23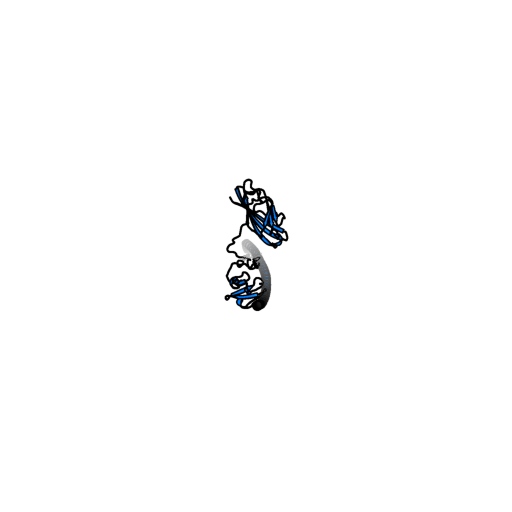84 C C . TYR A 1 342 ? 10.808 27.538 -12.025 1.00 97.75 342 TYR A C 1
ATOM 2386 O O . TYR A 1 342 ? 11.240 26.916 -12.996 1.00 97.75 342 TYR A O 1
ATOM 2394 N N . ALA A 1 343 ? 10.332 26.942 -10.935 1.00 97.88 343 ALA A N 1
ATOM 2395 C CA . ALA A 1 343 ? 10.206 25.494 -10.800 1.00 97.88 343 ALA A CA 1
ATOM 2396 C C . ALA A 1 343 ? 8.738 25.079 -10.927 1.00 97.88 343 ALA A C 1
ATOM 2398 O O . ALA A 1 343 ? 7.857 25.714 -10.340 1.00 97.88 343 ALA A O 1
ATOM 2399 N N . TYR A 1 344 ? 8.492 24.012 -11.683 1.00 98.56 344 TYR A N 1
ATOM 2400 C CA . TYR A 1 344 ? 7.169 23.482 -11.984 1.00 98.56 344 TYR A CA 1
ATOM 2401 C C . TYR A 1 344 ? 7.120 21.983 -11.707 1.00 98.56 344 TYR A C 1
ATOM 2403 O O . TYR A 1 344 ? 7.947 21.234 -12.223 1.00 98.56 344 TYR A O 1
ATOM 2411 N N . SER A 1 345 ? 6.107 21.548 -10.962 1.00 98.38 345 SER A N 1
ATOM 2412 C CA . SER A 1 345 ? 5.715 20.141 -10.863 1.00 98.38 345 SER A CA 1
ATOM 2413 C C . SER A 1 345 ? 4.408 19.958 -11.620 1.00 98.38 345 SER A C 1
ATOM 2415 O O . SER A 1 345 ? 3.367 20.482 -11.213 1.00 98.38 345 SER A O 1
ATOM 2417 N N . ILE A 1 346 ? 4.464 19.243 -12.738 1.00 98.50 346 ILE A N 1
ATOM 2418 C CA . ILE A 1 346 ? 3.340 19.032 -13.647 1.00 98.50 346 ILE A CA 1
ATOM 2419 C C . ILE A 1 346 ? 2.781 17.640 -13.379 1.00 98.50 346 ILE A C 1
ATOM 2421 O O . ILE A 1 346 ? 3.451 16.644 -13.632 1.00 98.50 346 ILE A O 1
ATOM 2425 N N . ILE A 1 347 ? 1.565 17.573 -12.843 1.00 98.50 347 ILE A N 1
ATOM 2426 C CA . ILE A 1 347 ? 0.900 16.332 -12.439 1.00 98.50 347 ILE A CA 1
ATOM 2427 C C . ILE A 1 347 ? -0.239 16.059 -13.412 1.00 98.50 347 ILE A C 1
ATOM 2429 O O . ILE A 1 347 ? -1.148 16.887 -13.536 1.00 98.50 347 ILE A O 1
ATOM 2433 N N . LYS A 1 348 ? -0.234 14.895 -14.063 1.00 98.12 348 LYS A N 1
ATOM 2434 C CA . LYS A 1 348 ? -1.371 14.460 -14.879 1.00 98.12 348 LYS A CA 1
ATOM 2435 C C . LYS A 1 348 ? -2.418 13.809 -13.982 1.00 98.12 348 LYS A C 1
ATOM 2437 O O . LYS A 1 348 ? -2.130 12.828 -13.302 1.00 98.12 348 LYS A O 1
ATOM 2442 N N . THR A 1 349 ? -3.638 14.337 -13.972 1.00 97.25 349 THR A N 1
ATOM 2443 C CA . THR A 1 349 ? -4.721 13.836 -13.101 1.00 97.25 349 THR A CA 1
ATOM 2444 C C . THR A 1 349 ? -5.772 13.030 -13.859 1.00 97.25 349 THR A C 1
ATOM 2446 O O . THR A 1 349 ? -6.405 12.159 -13.273 1.00 97.25 349 THR A O 1
ATOM 2449 N N . ALA A 1 350 ? -5.942 13.290 -15.157 1.00 95.94 350 ALA A N 1
ATOM 2450 C CA . ALA A 1 350 ? -6.778 12.527 -16.083 1.00 95.94 350 ALA A CA 1
ATOM 2451 C C . ALA A 1 350 ? -6.311 12.788 -17.531 1.00 95.94 350 ALA A C 1
ATOM 2453 O O . ALA A 1 350 ? -5.339 13.513 -17.748 1.00 95.94 350 ALA A O 1
ATOM 2454 N N . ALA A 1 351 ? -6.987 12.210 -18.530 1.00 94.50 351 ALA A N 1
ATOM 2455 C CA . ALA A 1 351 ? -6.717 12.518 -19.937 1.00 94.50 351 ALA A CA 1
ATOM 2456 C C . ALA A 1 351 ? -6.850 14.029 -20.202 1.00 94.50 351 ALA A C 1
ATOM 2458 O O . ALA A 1 351 ? -7.829 14.650 -19.780 1.00 94.50 351 ALA A O 1
ATOM 2459 N N . MET A 1 352 ? -5.844 14.617 -20.854 1.00 93.75 352 MET A N 1
ATOM 2460 C CA . MET A 1 352 ? -5.745 16.047 -21.177 1.00 93.75 352 MET A CA 1
ATOM 2461 C C . MET A 1 352 ? -5.917 16.990 -19.971 1.00 93.75 352 MET A C 1
ATOM 2463 O O . MET A 1 352 ? -6.210 18.171 -20.141 1.00 93.75 352 MET A O 1
ATOM 2467 N N . THR A 1 353 ? -5.760 16.486 -18.742 1.00 96.62 353 THR A N 1
ATOM 2468 C CA . THR A 1 353 ? -6.045 17.234 -17.511 1.00 96.62 353 THR A CA 1
ATOM 2469 C C . THR A 1 353 ? -4.832 17.228 -16.594 1.00 96.62 353 THR A C 1
ATOM 2471 O O . THR A 1 353 ? -4.338 16.169 -16.198 1.00 96.62 353 THR A O 1
ATOM 2474 N N . PHE A 1 354 ? -4.384 18.426 -16.214 1.00 98.19 354 PHE A N 1
ATOM 2475 C CA . PHE A 1 354 ? -3.157 18.618 -15.452 1.00 98.19 354 PHE A CA 1
ATOM 2476 C C . PHE A 1 354 ? -3.345 19.577 -14.278 1.00 98.19 354 PHE A C 1
ATOM 2478 O O . PHE A 1 354 ? -4.047 20.583 -14.370 1.00 98.19 354 PHE A O 1
ATOM 2485 N N . THR A 1 355 ? -2.650 19.290 -13.179 1.00 98.19 355 THR A N 1
ATOM 2486 C CA . THR A 1 355 ? -2.410 20.234 -12.085 1.00 98.19 355 THR A CA 1
ATOM 2487 C C . THR A 1 355 ? -0.943 20.639 -12.107 1.00 98.19 355 THR A C 1
ATOM 2489 O O . THR A 1 355 ? -0.069 19.780 -12.051 1.00 98.19 355 THR A O 1
ATOM 2492 N N . VAL A 1 356 ? -0.666 21.943 -12.151 1.00 98.38 356 VAL A N 1
ATOM 2493 C CA . VAL A 1 356 ? 0.704 22.472 -12.086 1.00 98.38 356 VAL A CA 1
ATOM 2494 C C . VAL A 1 356 ? 0.914 23.147 -10.740 1.00 98.38 356 VAL A C 1
ATOM 2496 O O . VAL A 1 356 ? 0.180 24.074 -10.396 1.00 98.38 356 VAL A O 1
ATOM 2499 N N . LEU A 1 357 ? 1.911 22.697 -9.982 1.00 98.50 357 LEU A N 1
ATOM 2500 C CA . LEU A 1 357 ? 2.426 23.405 -8.809 1.00 98.50 357 LEU A CA 1
ATOM 2501 C C . LEU A 1 357 ? 3.637 24.227 -9.243 1.00 98.50 357 LEU A C 1
ATOM 2503 O O . LEU A 1 357 ? 4.463 23.720 -10.001 1.00 98.50 357 LEU A O 1
ATOM 2507 N N . ALA A 1 358 ? 3.739 25.478 -8.798 1.00 98.12 358 ALA A N 1
ATOM 2508 C CA . ALA A 1 358 ? 4.797 26.375 -9.253 1.00 98.12 358 ALA A CA 1
ATOM 2509 C C . ALA A 1 358 ? 5.402 27.217 -8.125 1.00 98.12 358 ALA A C 1
ATOM 2511 O O . ALA A 1 358 ? 4.727 27.592 -7.162 1.00 98.12 358 ALA A O 1
ATOM 2512 N N . SER A 1 359 ? 6.675 27.568 -8.281 1.00 97.25 359 SER A N 1
ATOM 2513 C CA . SER A 1 359 ? 7.376 28.533 -7.433 1.00 97.25 359 SER A CA 1
ATOM 2514 C C . SER A 1 359 ? 8.308 29.409 -8.257 1.00 97.25 359 SER A C 1
ATOM 2516 O O . SER A 1 359 ? 8.869 28.949 -9.251 1.00 97.25 359 SER A O 1
ATOM 2518 N N . ILE A 1 360 ? 8.507 30.647 -7.806 1.00 95.19 360 ILE A N 1
ATOM 2519 C CA . ILE A 1 360 ? 9.527 31.560 -8.322 1.00 95.19 360 ILE A CA 1
ATOM 2520 C C . ILE A 1 360 ? 10.525 31.880 -7.205 1.00 95.19 360 ILE A C 1
ATOM 2522 O O . ILE A 1 360 ? 10.122 32.232 -6.096 1.00 95.19 360 ILE A O 1
ATOM 2526 N N . THR A 1 361 ? 11.817 31.777 -7.508 1.00 95.31 361 THR A N 1
ATOM 2527 C CA . THR A 1 361 ? 12.911 32.159 -6.607 1.00 95.31 361 THR A CA 1
ATOM 2528 C C . THR A 1 361 ? 13.843 33.127 -7.316 1.00 95.31 361 THR A C 1
ATOM 2530 O O . THR A 1 361 ? 14.276 32.863 -8.438 1.00 95.31 361 THR A O 1
ATOM 2533 N N . GLN A 1 362 ? 14.182 34.223 -6.640 1.00 93.19 362 GLN A N 1
ATOM 2534 C CA . GLN A 1 362 ? 15.162 35.188 -7.120 1.00 93.19 362 GLN A CA 1
ATOM 2535 C C . GLN A 1 362 ? 16.576 34.811 -6.659 1.00 93.19 362 GLN A C 1
ATOM 2537 O O . GLN A 1 362 ? 16.791 34.535 -5.478 1.00 93.19 362 GLN A O 1
ATOM 2542 N N . PHE A 1 363 ? 17.546 34.910 -7.566 1.00 95.12 363 PHE A N 1
ATOM 2543 C CA . PHE A 1 363 ? 18.979 34.842 -7.274 1.00 95.12 363 PHE A CA 1
ATOM 2544 C C . PHE A 1 363 ? 19.668 36.139 -7.722 1.00 95.12 363 PHE A C 1
ATOM 2546 O O . PHE A 1 363 ? 19.394 36.629 -8.820 1.00 95.12 363 PHE A O 1
ATOM 2553 N N . LYS A 1 364 ? 20.531 36.704 -6.870 1.00 86.88 364 LYS A N 1
ATOM 2554 C CA . LYS A 1 364 ? 21.284 37.946 -7.111 1.00 86.88 364 LYS A CA 1
ATOM 2555 C C . LYS A 1 364 ? 22.780 37.711 -6.981 1.00 86.88 364 LYS A C 1
ATOM 2557 O O . LYS A 1 364 ? 23.149 36.896 -6.107 1.00 86.88 364 LYS A O 1
#

Organism: NCBI:txid323426

Secondary structure (DSSP, 8-state):
--PPPPPPPP-TTS-HHHHHHHHHHHHHHHHHHHHHHHHHHHHHHHHHHHHHHHHHHHHHHHHHHHHHHHHHHHHHHHHHHHHHHHHHHHHHHHHHHHHHHHHHHHHHHHHHHHHHHHHHHHHHHHHHHHHHHHHHHHHHHHHHHHHHHHHHHHEEEEGGG--S-BPSS-EEEETTEEEEESS-BS-GGGS-TTTSTTEEETTTTTS-PPTT-S--SS-S-S-------SSS-S---S---PPPEEEEEEP-EEEEEETTT-SEEEEEEPP-S-EEEEEES-SSS-HHHH--TT-EEEEEEEEEE-SSP--EEEEEETTEEE--EETTSS-SS--SSEEEEEEEEEEEEETTEEEEEEEEEEE-

Radius of gyration: 65.37 Å; chains: 1; bounding box: 120×73×192 Å

pLDDT: mean 90.41, std 11.17, range [42.25, 98.56]

Sequence (364 aa):
MAITKLPPAPTPTDTTAEFNAKSFAFVAALDGFVIEANALEALAESAAKSTAVDAETTAVASNAAVLAAKSAVTDAATVSKKSALAVTAAKTAAADAATASTDSAAAVSAAKSAVADAATASVAAKAAVNAAQATAADMARTSASSDAAVSAANYKGEWSLLTGALDIPASVSHLNKVWILKHAVSNVSDEEPSVSSQWLSTTDLSTPGPIGTLTPDAGHFKTLRATGSESDLSVKLPNIKEAIAISKAGAAGAITYDLTSQSVMYLTANATADWELNFRGSASASLDSLMTAGEVVSATLIAAQGPPAFLNKIVKIDGVPVVPKWIGGPPKAGNPNGLDSYAYSIIKTAAMTFTVLASITQFK